Protein AF-A0A1V4XFV6-F1 (afdb_monomer)

Structure (mmCIF, N/CA/C/O backbone):
data_AF-A0A1V4XFV6-F1
#
_entry.id   AF-A0A1V4XFV6-F1
#
loop_
_atom_site.group_PDB
_atom_site.id
_atom_site.type_symbol
_atom_site.label_atom_id
_atom_site.label_alt_id
_atom_site.label_comp_id
_atom_site.label_asym_id
_atom_site.label_entity_id
_atom_site.label_seq_id
_atom_site.pdbx_PDB_ins_code
_atom_site.Cartn_x
_atom_site.Cartn_y
_atom_site.Cartn_z
_atom_site.occupancy
_atom_site.B_iso_or_equiv
_atom_site.auth_seq_id
_atom_site.auth_comp_id
_atom_site.auth_asym_id
_atom_site.auth_atom_id
_atom_site.pdbx_PDB_model_num
ATOM 1 N N . MET A 1 1 ? -29.339 9.697 -16.721 1.00 42.72 1 MET A N 1
ATOM 2 C CA . MET A 1 1 ? -29.157 9.587 -18.189 1.00 42.72 1 MET A CA 1
ATOM 3 C C . MET A 1 1 ? -28.065 10.523 -18.728 1.00 42.72 1 MET A C 1
ATOM 5 O O . MET A 1 1 ? -27.386 10.136 -19.665 1.00 42.72 1 MET A O 1
ATOM 9 N N . VAL A 1 2 ? -27.821 11.688 -18.105 1.00 46.69 2 VAL A N 1
ATOM 10 C CA . VAL A 1 2 ? -26.744 12.641 -18.480 1.00 46.69 2 VAL A CA 1
ATOM 11 C C . VAL A 1 2 ? -25.320 12.093 -18.236 1.00 46.69 2 VAL A C 1
ATOM 13 O O . VAL A 1 2 ? -24.399 12.391 -18.988 1.00 46.69 2 VAL A O 1
ATOM 16 N N . ASP A 1 3 ? -25.144 11.213 -17.244 1.00 54.66 3 ASP A N 1
ATOM 17 C CA . ASP A 1 3 ? -23.828 10.681 -16.843 1.00 54.66 3 ASP A CA 1
ATOM 18 C C . ASP A 1 3 ? -23.267 9.593 -17.790 1.00 54.66 3 ASP A C 1
ATOM 20 O O . ASP A 1 3 ? -22.058 9.407 -17.899 1.00 54.66 3 ASP A O 1
ATOM 24 N N . ILE A 1 4 ? -24.135 8.894 -18.531 1.00 51.03 4 ILE A N 1
ATOM 25 C CA . ILE A 1 4 ? -23.721 7.849 -19.488 1.00 51.03 4 ILE A CA 1
ATOM 26 C C . ILE A 1 4 ? -23.240 8.487 -20.793 1.00 51.03 4 ILE A C 1
ATOM 28 O O . ILE A 1 4 ? -22.220 8.076 -21.336 1.00 51.03 4 ILE A O 1
ATOM 32 N N . VAL A 1 5 ? -23.937 9.527 -21.262 1.00 51.50 5 VAL A N 1
ATOM 33 C CA . VAL A 1 5 ? -23.569 10.266 -22.478 1.00 51.50 5 VAL A CA 1
ATOM 34 C C . VAL A 1 5 ? -22.281 11.063 -22.260 1.00 51.50 5 VAL A C 1
ATOM 36 O O . VAL A 1 5 ? -21.433 11.073 -23.141 1.00 51.50 5 VAL A O 1
ATOM 39 N N . SER A 1 6 ? -22.078 11.636 -21.067 1.00 48.97 6 SER A N 1
ATOM 40 C CA . SER A 1 6 ? -20.818 12.295 -20.686 1.00 48.97 6 SER A CA 1
ATOM 41 C C . SER A 1 6 ? -19.634 11.314 -20.635 1.00 48.97 6 SER A C 1
ATOM 43 O O . SER A 1 6 ? -18.582 11.576 -21.219 1.00 48.97 6 SER A O 1
ATOM 45 N N . LYS A 1 7 ? -19.819 10.127 -20.034 1.00 49.34 7 LYS A N 1
ATOM 46 C CA . LYS A 1 7 ? -18.799 9.060 -20.023 1.00 49.34 7 LYS A CA 1
ATOM 47 C C . LYS A 1 7 ? -18.510 8.483 -21.412 1.00 49.34 7 LYS A C 1
ATOM 49 O O . LYS A 1 7 ? -17.369 8.115 -21.674 1.00 49.34 7 LYS A O 1
ATOM 54 N N . LEU A 1 8 ? -19.506 8.403 -22.299 1.00 45.50 8 LEU A N 1
ATOM 55 C CA . LEU A 1 8 ? -19.297 7.991 -23.693 1.00 45.50 8 LEU A CA 1
ATOM 56 C C . LEU A 1 8 ? -18.591 9.080 -24.510 1.00 45.50 8 LEU A C 1
ATOM 58 O O . LEU A 1 8 ? -17.682 8.764 -25.265 1.00 45.50 8 LEU A O 1
ATOM 62 N N . ALA A 1 9 ? -18.968 10.349 -24.338 1.00 42.06 9 ALA A N 1
ATOM 63 C CA . ALA A 1 9 ? -18.359 11.473 -25.046 1.00 42.06 9 ALA A CA 1
ATOM 64 C C . ALA A 1 9 ? -16.891 11.696 -24.639 1.00 42.06 9 ALA A C 1
ATOM 66 O O . ALA A 1 9 ? -16.076 12.038 -25.489 1.00 42.06 9 ALA A O 1
ATOM 67 N N . GLY A 1 10 ? -16.537 11.436 -23.373 1.00 43.84 10 GLY A N 1
ATOM 68 C CA . GLY A 1 10 ? -15.144 11.439 -22.910 1.00 43.84 10 GLY A CA 1
ATOM 69 C C . GLY A 1 10 ? -14.305 10.301 -23.502 1.00 43.84 10 GLY A C 1
ATOM 70 O O . GLY A 1 10 ? -13.166 10.526 -23.889 1.00 43.84 10 GLY A O 1
ATOM 71 N N . LYS A 1 11 ? -14.886 9.102 -23.660 1.00 47.03 11 LYS A N 1
ATOM 72 C CA . LYS A 1 11 ? -14.201 7.934 -24.246 1.00 47.03 11 LYS A CA 1
ATOM 73 C C . LYS A 1 11 ? -13.985 8.014 -25.760 1.00 47.03 11 LYS A C 1
ATOM 75 O O . LYS A 1 11 ? -13.124 7.316 -26.276 1.00 47.03 11 LYS A O 1
ATOM 80 N N . LEU A 1 12 ? -14.764 8.826 -26.476 1.00 43.91 12 LEU A N 1
ATOM 81 C CA . LEU A 1 12 ? -14.683 8.953 -27.938 1.00 43.91 12 LEU A CA 1
ATOM 82 C C . LEU A 1 12 ? -13.567 9.900 -28.420 1.00 43.91 12 LEU A C 1
ATOM 84 O O . LEU A 1 12 ? -13.302 9.942 -29.617 1.00 43.91 12 LEU A O 1
ATOM 88 N N . ASN A 1 13 ? -12.920 10.638 -27.510 1.00 46.69 13 ASN A N 1
ATOM 89 C CA . ASN A 1 13 ? -11.881 11.630 -27.821 1.00 46.69 13 ASN A CA 1
ATOM 90 C C . ASN A 1 13 ? -10.496 11.291 -27.241 1.00 46.69 13 ASN A C 1
ATOM 92 O O . ASN A 1 13 ? -9.572 12.096 -27.363 1.00 46.69 13 ASN A O 1
ATOM 96 N N . GLU A 1 14 ? -10.330 10.128 -26.612 1.00 56.41 14 GLU A N 1
ATOM 97 C CA . GLU A 1 14 ? -9.006 9.666 -26.199 1.00 56.41 14 GLU A CA 1
ATOM 98 C C . GLU A 1 14 ? -8.308 9.047 -27.418 1.00 56.41 14 GLU A C 1
ATOM 100 O O . GLU A 1 14 ? -8.877 8.150 -28.044 1.00 56.41 14 GLU A O 1
ATOM 105 N N . PRO A 1 15 ? -7.110 9.526 -27.808 1.00 58.19 15 PRO A N 1
ATOM 106 C CA . PRO A 1 15 ? -6.376 8.913 -28.902 1.00 58.19 15 PRO A CA 1
ATOM 107 C C . PRO A 1 15 ? -6.144 7.443 -28.560 1.00 58.19 15 PRO A C 1
ATOM 109 O O . PRO A 1 15 ? -5.647 7.119 -27.480 1.00 58.19 15 PRO A O 1
ATOM 112 N N . GLU A 1 16 ? -6.537 6.562 -29.476 1.00 78.25 16 GLU A N 1
ATOM 113 C CA . GLU A 1 16 ? -6.387 5.124 -29.310 1.00 78.25 16 GLU A CA 1
ATOM 114 C C . GLU A 1 16 ? -4.907 4.817 -29.031 1.00 78.25 16 GLU A C 1
ATOM 116 O O . GLU A 1 16 ? -4.022 5.147 -29.826 1.00 78.25 16 GLU A O 1
ATOM 121 N N . LEU A 1 17 ? -4.615 4.284 -27.841 1.00 84.75 17 LEU A N 1
ATOM 122 C CA . LEU A 1 17 ? -3.239 4.039 -27.415 1.00 84.75 17 LEU A CA 1
ATOM 123 C C . LEU A 1 17 ? -2.586 3.041 -28.371 1.00 84.75 17 LEU A C 1
ATOM 125 O O . LEU A 1 17 ? -3.146 1.977 -28.639 1.00 84.75 17 LEU A O 1
ATOM 129 N N . THR A 1 18 ? -1.379 3.356 -28.837 1.00 90.25 18 THR A N 1
ATOM 130 C CA . THR A 1 18 ? -0.585 2.439 -29.663 1.00 90.25 18 THR A CA 1
ATOM 131 C C . THR A 1 18 ? -0.273 1.148 -28.901 1.00 90.25 18 THR A C 1
ATOM 133 O O . THR A 1 18 ? -0.240 1.130 -27.669 1.00 90.25 18 THR A O 1
ATOM 136 N N . GLU A 1 19 ? -0.010 0.054 -29.618 1.00 90.75 19 GLU A N 1
ATOM 137 C CA . GLU A 1 19 ? 0.284 -1.249 -29.004 1.00 90.75 19 GLU A CA 1
ATOM 138 C C . GLU A 1 19 ? 1.402 -1.191 -27.933 1.00 90.75 19 GLU A C 1
ATOM 140 O O . GLU A 1 19 ? 1.178 -1.703 -26.831 1.00 90.75 19 GLU A O 1
ATOM 145 N N . PRO A 1 20 ? 2.539 -0.487 -28.139 1.00 91.94 20 PRO A N 1
ATOM 146 C CA . PRO A 1 20 ? 3.566 -0.337 -27.103 1.00 91.94 20 PRO A CA 1
ATOM 147 C C . PRO A 1 20 ? 3.062 0.350 -25.825 1.00 91.94 20 PRO A C 1
ATOM 149 O O . PRO A 1 20 ? 3.409 -0.067 -24.718 1.00 91.94 20 PRO A O 1
ATOM 152 N N . LEU A 1 21 ? 2.203 1.369 -25.955 1.00 92.75 21 LEU A N 1
ATOM 153 C CA . LEU A 1 21 ? 1.592 2.060 -24.814 1.00 92.75 21 LEU A CA 1
ATOM 154 C C . LEU A 1 21 ? 0.585 1.162 -24.088 1.00 92.75 21 LEU A C 1
ATOM 156 O O . LEU A 1 21 ? 0.530 1.173 -22.860 1.00 92.75 21 LEU A O 1
ATOM 160 N N . GLN A 1 22 ? -0.174 0.341 -24.817 1.00 93.06 22 GLN A N 1
ATOM 161 C CA . GLN A 1 22 ? -1.087 -0.625 -24.202 1.00 93.06 22 GLN A CA 1
ATOM 162 C C . GLN A 1 22 ? -0.331 -1.697 -23.409 1.00 93.06 22 GLN A C 1
ATOM 164 O O . GLN A 1 22 ? -0.742 -2.045 -22.300 1.00 93.06 22 GLN A O 1
ATOM 169 N N . VAL A 1 23 ? 0.784 -2.209 -23.941 1.00 93.25 23 VAL A N 1
ATOM 170 C CA . VAL A 1 23 ? 1.649 -3.166 -23.229 1.00 93.25 23 VAL A CA 1
ATOM 171 C C . VAL A 1 23 ? 2.215 -2.531 -21.957 1.00 93.25 23 VAL A C 1
ATOM 173 O O . VAL A 1 23 ? 2.139 -3.136 -20.885 1.00 93.25 23 VAL A O 1
ATOM 176 N N . ALA A 1 24 ? 2.706 -1.293 -22.047 1.00 94.44 24 ALA A N 1
ATOM 177 C CA . ALA A 1 24 ? 3.195 -0.538 -20.896 1.00 94.44 24 ALA A CA 1
ATOM 178 C C . ALA A 1 24 ? 2.098 -0.323 -19.840 1.00 94.44 24 ALA A C 1
ATOM 180 O O . ALA A 1 24 ? 2.307 -0.581 -18.656 1.00 94.44 24 ALA A O 1
ATOM 181 N N . SER A 1 25 ? 0.897 0.075 -20.268 1.00 94.88 25 SER A N 1
ATOM 182 C CA . SER A 1 25 ? -0.268 0.245 -19.395 1.00 94.88 25 SER A CA 1
ATOM 183 C C . SER A 1 25 ? -0.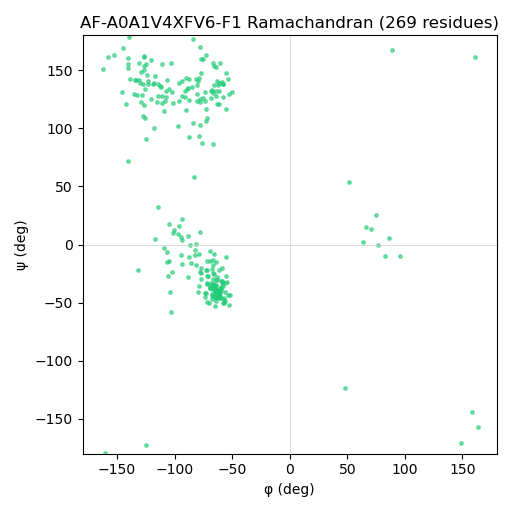602 -1.045 -18.649 1.00 94.88 25 SER A C 1
ATOM 185 O O . SER A 1 25 ? -0.812 -1.032 -17.436 1.00 94.88 25 SER A O 1
ATOM 187 N N . ARG A 1 26 ? -0.622 -2.188 -19.344 1.00 94.62 26 ARG A N 1
ATOM 188 C CA . ARG A 1 26 ? -0.882 -3.498 -18.724 1.00 94.62 26 ARG A CA 1
ATOM 189 C C . ARG A 1 26 ? 0.200 -3.871 -17.713 1.00 94.62 26 ARG A C 1
ATOM 191 O O . ARG A 1 26 ? -0.124 -4.348 -16.631 1.00 94.62 26 ARG A O 1
ATOM 198 N N . ALA A 1 27 ? 1.469 -3.622 -18.030 1.00 93.81 27 ALA A N 1
ATOM 199 C CA . ALA A 1 27 ? 2.570 -3.882 -17.108 1.00 93.81 27 ALA A CA 1
ATOM 200 C C . ALA A 1 27 ? 2.484 -3.020 -15.835 1.00 93.81 27 ALA A C 1
ATOM 202 O O . ALA A 1 27 ? 2.737 -3.524 -14.742 1.00 93.81 27 ALA A O 1
ATOM 203 N N . LEU A 1 28 ? 2.092 -1.747 -15.959 1.00 94.69 28 LEU A N 1
ATOM 204 C CA . LEU A 1 28 ? 1.927 -0.844 -14.818 1.00 94.69 28 LEU A CA 1
ATOM 205 C C . LEU A 1 28 ? 0.712 -1.233 -13.965 1.00 94.69 28 LEU A C 1
ATOM 207 O O . LEU A 1 28 ? 0.823 -1.394 -12.754 1.00 94.69 28 LEU A O 1
ATOM 211 N N . THR A 1 29 ? -0.445 -1.424 -14.600 1.00 95.06 29 THR A N 1
ATOM 212 C CA . THR A 1 29 ? -1.706 -1.785 -13.925 1.00 95.06 29 THR A CA 1
ATOM 213 C C . THR A 1 29 ? -1.634 -3.150 -13.239 1.00 95.06 29 THR A C 1
ATOM 215 O O . THR A 1 29 ? -2.276 -3.338 -12.211 1.00 95.06 29 THR A O 1
ATOM 218 N N . ALA A 1 30 ? -0.802 -4.078 -13.731 1.00 94.69 30 ALA A N 1
ATOM 219 C CA . ALA A 1 30 ? -0.547 -5.371 -13.091 1.00 94.69 30 ALA A CA 1
ATOM 220 C C . ALA A 1 30 ? 0.140 -5.265 -11.714 1.00 94.69 30 ALA A C 1
ATOM 222 O O . ALA A 1 30 ? 0.139 -6.237 -10.958 1.00 94.69 30 ALA A O 1
ATOM 223 N N . LEU A 1 31 ? 0.713 -4.107 -11.367 1.00 95.38 31 LEU A N 1
ATOM 224 C CA . LEU A 1 31 ? 1.237 -3.831 -10.025 1.00 95.38 31 LEU A CA 1
ATOM 225 C C . LEU A 1 31 ? 0.143 -3.410 -9.033 1.00 95.38 31 LEU A C 1
ATOM 227 O O . LEU A 1 31 ? 0.445 -3.140 -7.873 1.00 95.38 31 LEU A O 1
ATOM 231 N N . VAL A 1 32 ? -1.117 -3.349 -9.463 1.00 95.75 32 VAL A N 1
ATOM 232 C CA . VAL A 1 32 ? -2.266 -2.996 -8.630 1.00 95.75 32 VAL A CA 1
ATOM 233 C C . VAL A 1 32 ? -3.231 -4.178 -8.608 1.00 95.75 32 VAL A C 1
ATOM 235 O O . VAL A 1 32 ? -3.480 -4.822 -9.622 1.00 95.75 32 VAL A O 1
ATOM 238 N N . GLU A 1 33 ? -3.790 -4.474 -7.438 1.00 94.06 33 GLU A N 1
ATOM 239 C CA . GLU A 1 33 ? -4.761 -5.554 -7.257 1.00 94.06 33 GLU A CA 1
ATOM 240 C C . GLU A 1 33 ? -5.990 -5.002 -6.529 1.00 94.06 33 GLU A C 1
ATOM 242 O O . GLU A 1 33 ? -5.874 -4.518 -5.404 1.00 94.06 33 GLU A O 1
ATOM 247 N N . ASP A 1 34 ? -7.182 -5.114 -7.119 1.00 94.31 34 ASP A N 1
ATOM 248 C CA . ASP A 1 34 ? -8.416 -4.576 -6.521 1.00 94.31 34 ASP A CA 1
ATOM 249 C C . ASP A 1 34 ? -8.712 -5.187 -5.145 1.00 94.31 34 ASP A C 1
ATOM 251 O O . ASP A 1 34 ? -9.120 -4.500 -4.207 1.00 94.31 34 ASP A O 1
ATOM 255 N N . SER A 1 35 ? -8.433 -6.484 -4.990 1.00 94.06 35 SER A N 1
ATOM 256 C CA . SER A 1 35 ? -8.606 -7.206 -3.724 1.00 94.06 35 SER A CA 1
ATOM 257 C C . SER A 1 35 ? -7.636 -6.733 -2.625 1.00 94.06 35 SER A C 1
ATOM 259 O O . SER A 1 35 ? -7.813 -7.053 -1.443 1.00 94.06 35 SER A O 1
ATOM 261 N N . ALA A 1 36 ? -6.614 -5.957 -3.000 1.00 95.56 36 ALA A N 1
ATOM 262 C CA . ALA A 1 36 ? -5.625 -5.363 -2.113 1.00 95.56 36 ALA A CA 1
ATOM 263 C C . ALA A 1 36 ? -5.953 -3.947 -1.649 1.00 95.56 36 ALA A C 1
ATOM 265 O O . ALA A 1 36 ? -5.148 -3.363 -0.922 1.00 95.56 36 ALA A O 1
ATOM 266 N N . TYR A 1 37 ? -7.120 -3.414 -2.007 1.00 97.38 37 TYR A N 1
ATOM 267 C CA . TYR A 1 37 ? -7.564 -2.098 -1.567 1.00 97.38 37 TYR A CA 1
ATOM 268 C C . TYR A 1 37 ? -7.632 -1.976 -0.041 1.00 97.38 37 TYR A C 1
ATOM 270 O O . TYR A 1 37 ? -8.120 -2.888 0.629 1.00 97.38 37 TYR A O 1
ATOM 278 N N . VAL A 1 38 ? -7.178 -0.840 0.500 1.00 97.25 38 VAL A N 1
ATOM 279 C CA . VAL A 1 38 ? -7.226 -0.543 1.943 1.00 97.25 38 VAL A CA 1
ATOM 280 C C . VAL A 1 38 ? -7.787 0.832 2.305 1.00 97.25 38 VAL A C 1
ATOM 282 O O . VAL A 1 38 ? -8.254 0.984 3.435 1.00 97.25 38 VAL A O 1
ATOM 285 N N . GLY A 1 39 ? -7.765 1.802 1.385 1.00 96.81 39 GLY A N 1
ATOM 286 C CA . GLY A 1 39 ? -8.288 3.146 1.636 1.00 96.81 39 GLY A CA 1
ATOM 287 C C . GLY A 1 39 ? -7.723 4.214 0.700 1.00 96.81 39 GLY A C 1
ATOM 288 O O . GLY A 1 39 ? -7.484 3.949 -0.480 1.00 96.81 39 GLY A O 1
ATOM 289 N N . GLU A 1 40 ? -7.518 5.422 1.216 1.00 96.50 40 GLU A N 1
ATOM 290 C CA . GLU A 1 40 ? -7.269 6.633 0.434 1.00 96.50 40 GLU A CA 1
ATOM 291 C C . GLU A 1 40 ? -6.174 7.498 1.062 1.00 96.50 40 GLU A C 1
ATOM 293 O O . GLU A 1 40 ? -6.106 7.656 2.280 1.00 96.50 40 GLU A O 1
ATOM 298 N N . VAL A 1 41 ? -5.332 8.114 0.232 1.00 95.94 41 VAL A N 1
ATOM 299 C CA . VAL A 1 41 ? -4.426 9.175 0.690 1.00 95.94 41 VAL A CA 1
ATOM 300 C C . VAL A 1 41 ? -5.226 10.466 0.832 1.00 95.94 41 VAL A C 1
ATOM 302 O O . VAL A 1 41 ? -5.825 10.921 -0.142 1.00 95.94 41 VAL A O 1
ATOM 305 N N . TYR A 1 42 ? -5.220 11.057 2.028 1.00 94.19 42 TYR A N 1
ATOM 306 C CA . TYR A 1 42 ? -5.873 12.346 2.297 1.00 94.19 42 TYR A CA 1
ATOM 307 C C . TYR A 1 42 ? -4.882 13.502 2.461 1.00 94.19 42 TYR A C 1
ATOM 309 O O . TYR A 1 42 ? -5.280 14.662 2.431 1.00 94.19 42 TYR A O 1
ATOM 317 N N . SER A 1 43 ? -3.597 13.200 2.648 1.00 93.50 43 SER A N 1
ATOM 318 C CA . SER A 1 43 ? -2.519 14.186 2.639 1.00 93.50 43 SER A CA 1
ATOM 319 C C . SER A 1 43 ? -1.269 13.547 2.052 1.00 93.50 43 SER A C 1
ATOM 321 O O . SER A 1 43 ? -0.896 12.444 2.452 1.00 93.50 43 SER A O 1
ATOM 323 N N . LEU A 1 44 ? -0.634 14.220 1.099 1.00 93.00 44 LEU A N 1
ATOM 324 C CA . LEU A 1 44 ? 0.592 13.774 0.447 1.00 93.00 44 LEU A CA 1
ATOM 325 C C . LEU A 1 44 ? 1.579 14.936 0.420 1.00 93.00 44 LEU A C 1
ATOM 327 O O . LEU A 1 44 ? 1.232 16.023 -0.031 1.00 93.00 44 LEU A O 1
ATOM 331 N N . GLY A 1 45 ? 2.795 14.692 0.886 1.00 92.19 45 GLY A N 1
ATOM 332 C CA . GLY A 1 45 ? 3.960 15.539 0.665 1.00 92.19 45 GLY A CA 1
ATOM 333 C C . GLY A 1 45 ? 5.100 14.726 0.052 1.00 92.19 45 GLY A C 1
ATOM 334 O O . GLY A 1 45 ? 4.926 13.558 -0.291 1.00 92.19 45 GLY A O 1
ATOM 335 N N . TYR A 1 46 ? 6.279 15.337 -0.067 1.00 91.50 46 TYR A N 1
ATOM 336 C CA . TYR A 1 46 ? 7.449 14.684 -0.667 1.00 91.50 46 TYR A CA 1
ATOM 337 C C . TYR A 1 46 ? 8.028 13.551 0.194 1.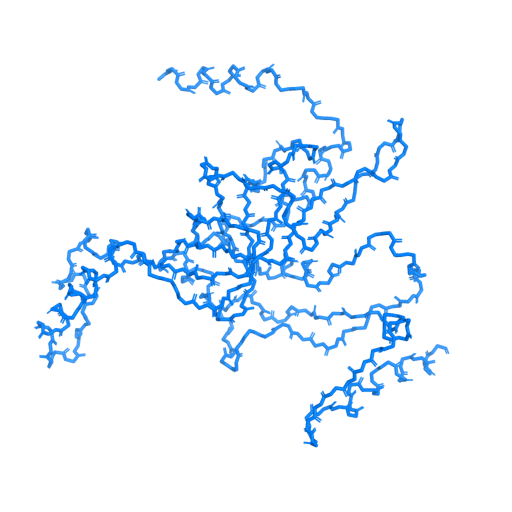00 91.50 46 TYR A C 1
ATOM 339 O O . TYR A 1 46 ? 8.453 12.539 -0.350 1.00 91.50 46 TYR A O 1
ATOM 347 N N . ASP A 1 47 ? 8.001 13.692 1.523 1.00 92.88 47 ASP A N 1
ATOM 348 C CA . ASP A 1 47 ? 8.575 12.705 2.454 1.00 92.88 47 ASP A CA 1
ATOM 349 C C . ASP A 1 47 ? 7.522 11.867 3.188 1.00 92.88 47 ASP A C 1
ATOM 351 O O . ASP A 1 47 ? 7.783 10.733 3.603 1.00 92.88 47 ASP A O 1
ATOM 355 N N . GLU A 1 48 ? 6.327 12.421 3.375 1.00 95.12 48 GLU A N 1
ATOM 356 C CA . GLU A 1 48 ? 5.278 11.852 4.215 1.00 95.12 48 GLU A CA 1
ATOM 357 C C . GLU A 1 48 ? 3.943 11.810 3.475 1.00 95.12 48 GLU A C 1
ATOM 359 O O . GLU A 1 48 ? 3.574 12.737 2.758 1.00 95.12 48 GLU A O 1
ATOM 364 N N . ALA A 1 49 ? 3.198 10.729 3.691 1.00 95.56 49 ALA A N 1
ATOM 365 C CA . ALA A 1 49 ? 1.824 10.580 3.248 1.00 95.56 49 ALA A CA 1
ATOM 366 C C . ALA A 1 49 ? 0.950 10.113 4.414 1.00 95.56 49 ALA A C 1
ATOM 368 O O . ALA A 1 49 ? 1.330 9.221 5.179 1.00 95.56 49 ALA A O 1
ATOM 369 N N . LEU A 1 50 ? -0.250 10.675 4.520 1.00 96.38 50 LEU A N 1
ATOM 370 C CA . LEU A 1 50 ? -1.274 10.231 5.450 1.00 96.38 50 LEU A CA 1
ATOM 371 C C . LEU A 1 50 ? -2.395 9.539 4.680 1.00 96.38 50 LEU A C 1
ATOM 373 O O . LEU A 1 50 ? -3.004 10.112 3.772 1.00 96.38 50 LEU A O 1
ATOM 377 N N . ALA A 1 51 ? -2.661 8.297 5.066 1.00 97.00 51 ALA A N 1
ATOM 378 C CA . ALA A 1 51 ? -3.703 7.474 4.483 1.00 97.00 51 ALA A CA 1
ATOM 379 C C . ALA A 1 51 ? -4.816 7.227 5.498 1.00 97.00 51 ALA A C 1
ATOM 381 O O . ALA A 1 51 ? -4.558 6.921 6.662 1.00 97.00 51 ALA A O 1
ATOM 382 N N . GLN A 1 52 ? -6.057 7.337 5.049 1.00 96.94 52 GLN A N 1
ATOM 383 C CA . GLN A 1 52 ? -7.217 6.842 5.762 1.00 96.94 52 GLN A CA 1
ATOM 384 C C . GLN A 1 52 ? -7.429 5.391 5.339 1.00 96.94 52 GLN A C 1
ATOM 386 O O . GLN A 1 52 ? -7.340 5.062 4.160 1.00 96.94 52 GLN A O 1
ATOM 391 N N . ILE A 1 53 ? -7.683 4.521 6.308 1.00 97.50 53 ILE A N 1
ATOM 392 C CA . ILE A 1 53 ? -8.001 3.113 6.081 1.00 97.50 53 ILE A CA 1
ATOM 393 C C . ILE A 1 53 ? -9.297 2.754 6.792 1.00 97.50 53 ILE A C 1
ATOM 395 O O . ILE A 1 53 ? -9.696 3.428 7.744 1.00 97.50 53 ILE A O 1
ATOM 399 N N . HIS A 1 54 ? -9.905 1.652 6.367 1.00 96.69 54 HIS A N 1
ATOM 400 C CA . HIS A 1 54 ? -11.092 1.096 7.005 1.00 96.69 54 HIS A CA 1
ATOM 401 C C . HIS A 1 54 ? -10.861 -0.357 7.434 1.00 96.69 54 HIS A C 1
ATOM 403 O O . HIS A 1 54 ? -10.298 -1.155 6.673 1.00 96.69 54 HIS A O 1
ATOM 409 N N . ASP A 1 55 ? -11.333 -0.728 8.625 1.00 94.56 55 ASP A N 1
ATOM 410 C CA . ASP A 1 55 ? -11.055 -2.037 9.230 1.00 94.56 55 ASP A CA 1
ATOM 411 C C . ASP A 1 55 ? -11.533 -3.225 8.380 1.00 94.56 55 ASP A C 1
ATOM 413 O O . ASP A 1 55 ? -10.817 -4.216 8.249 1.00 94.56 55 ASP A O 1
ATOM 417 N N . PHE A 1 56 ? -12.672 -3.101 7.694 1.00 95.31 56 PHE A N 1
ATOM 418 C CA . PHE A 1 56 ? -13.156 -4.121 6.751 1.00 95.31 56 PHE A CA 1
ATOM 419 C C . PHE A 1 56 ? -12.139 -4.462 5.649 1.00 95.31 56 PHE A C 1
ATOM 421 O O . PHE A 1 56 ? -11.853 -5.631 5.380 1.00 95.31 56 PHE A O 1
ATOM 428 N N . HIS A 1 57 ? -11.571 -3.441 5.005 1.00 96.56 57 HIS A N 1
ATOM 429 C CA . HIS A 1 57 ? -10.591 -3.630 3.938 1.00 96.56 57 HIS A CA 1
ATOM 430 C C . HIS A 1 57 ? -9.250 -4.087 4.509 1.00 96.56 57 HIS A C 1
ATOM 432 O O . HIS A 1 57 ? -8.646 -5.039 4.016 1.00 96.56 57 HIS A O 1
ATOM 438 N N . ARG A 1 58 ? -8.836 -3.483 5.626 1.00 94.44 58 ARG A N 1
ATOM 439 C CA . ARG A 1 58 ? -7.650 -3.880 6.384 1.00 94.44 58 ARG A CA 1
ATOM 440 C C . ARG A 1 58 ? -7.677 -5.366 6.755 1.00 94.44 58 ARG A C 1
ATOM 442 O O . ARG A 1 58 ? -6.658 -6.037 6.613 1.00 94.44 58 ARG A O 1
ATOM 449 N N . GLN A 1 59 ? -8.813 -5.894 7.205 1.00 92.81 59 GLN A N 1
ATOM 450 C CA . GLN A 1 59 ? -8.967 -7.304 7.562 1.00 92.81 59 GLN A CA 1
ATOM 451 C C . GLN A 1 59 ? -8.839 -8.211 6.334 1.00 92.81 59 GLN A C 1
ATOM 453 O O . GLN A 1 59 ? -8.106 -9.198 6.382 1.00 92.81 59 GLN A O 1
ATOM 458 N N . ARG A 1 60 ? -9.481 -7.846 5.217 1.00 92.69 60 ARG A N 1
ATOM 459 C CA . ARG A 1 60 ? -9.416 -8.597 3.949 1.00 92.69 60 ARG A CA 1
ATOM 460 C C . ARG A 1 60 ? -7.999 -8.736 3.401 1.00 92.69 60 ARG A C 1
ATOM 462 O O . ARG A 1 60 ? -7.679 -9.761 2.812 1.00 92.69 60 ARG A O 1
ATOM 469 N N . VAL A 1 61 ? -7.144 -7.737 3.620 1.00 92.19 61 VAL A N 1
ATOM 470 C CA . VAL A 1 61 ? -5.735 -7.781 3.194 1.00 92.19 61 VAL A CA 1
ATOM 471 C C . VAL A 1 61 ? -4.792 -8.418 4.225 1.00 92.19 61 VAL A C 1
ATOM 473 O O . VAL A 1 61 ? -3.565 -8.360 4.078 1.00 92.19 61 VAL A O 1
ATOM 476 N N . GLY A 1 62 ? -5.344 -8.981 5.301 1.00 90.31 62 GLY A N 1
ATOM 477 C CA . GLY A 1 62 ? -4.582 -9.616 6.369 1.00 90.31 62 GLY A CA 1
ATOM 478 C C . GLY A 1 62 ? -3.875 -8.640 7.310 1.00 90.31 62 GLY A C 1
ATOM 479 O O . GLY A 1 62 ? -2.857 -8.980 7.907 1.00 90.31 62 GLY A O 1
ATOM 480 N N . GLY A 1 63 ? -4.379 -7.415 7.435 1.00 91.94 63 GLY A N 1
ATOM 481 C CA . GLY A 1 63 ? -3.826 -6.373 8.295 1.00 91.94 63 GLY A CA 1
ATOM 482 C C . GLY A 1 63 ? -2.757 -5.516 7.619 1.00 91.94 63 GLY A C 1
ATOM 483 O O . GLY A 1 63 ? -2.233 -5.851 6.561 1.00 91.94 63 GLY A O 1
ATOM 484 N N . ILE A 1 64 ? -2.407 -4.404 8.260 1.00 93.75 64 ILE A N 1
ATOM 485 C CA . ILE A 1 64 ? -1.378 -3.458 7.803 1.00 93.75 64 ILE A CA 1
ATOM 486 C C . ILE A 1 64 ? -0.376 -3.314 8.956 1.00 93.75 64 ILE A C 1
ATOM 488 O O . ILE A 1 64 ? -0.637 -2.546 9.885 1.00 93.75 64 ILE A O 1
ATOM 492 N N . PRO A 1 65 ? 0.689 -4.138 8.994 1.00 91.25 65 PRO A N 1
ATOM 493 C CA . PRO A 1 65 ? 1.696 -4.051 10.043 1.00 91.25 65 PRO A CA 1
ATOM 494 C C . PRO A 1 65 ? 2.614 -2.842 9.827 1.00 91.25 65 PRO A C 1
ATOM 496 O O . PRO A 1 65 ? 2.743 -2.333 8.710 1.00 91.25 65 PRO A O 1
ATOM 499 N N . ALA A 1 66 ? 3.286 -2.405 10.893 1.00 89.94 66 ALA A N 1
ATOM 500 C CA . ALA A 1 66 ? 4.338 -1.399 10.787 1.00 89.94 66 ALA A CA 1
ATOM 501 C C . ALA A 1 66 ? 5.408 -1.845 9.779 1.00 89.94 66 ALA A C 1
ATOM 503 O O . ALA A 1 66 ? 5.660 -3.041 9.617 1.00 89.94 66 ALA A O 1
ATOM 504 N N . LEU A 1 67 ? 6.017 -0.880 9.089 1.00 91.88 67 LEU A N 1
ATOM 505 C CA . LEU A 1 67 ? 7.032 -1.079 8.050 1.00 91.88 67 LEU A CA 1
ATOM 506 C C . LEU A 1 67 ? 6.561 -1.839 6.803 1.00 91.88 67 LEU A C 1
ATOM 508 O O . LEU A 1 67 ? 7.364 -2.042 5.890 1.00 91.88 67 LEU A O 1
ATOM 512 N N . SER A 1 68 ? 5.282 -2.226 6.724 1.00 93.75 68 SER A N 1
ATOM 513 C CA . SER A 1 68 ? 4.737 -2.782 5.488 1.00 93.75 68 SER A CA 1
ATOM 514 C C . SER A 1 68 ? 4.754 -1.765 4.358 1.00 93.75 68 SER A C 1
ATOM 516 O O . SER A 1 68 ? 4.711 -0.552 4.581 1.00 93.75 68 SER A O 1
ATOM 518 N N . PHE A 1 69 ? 4.838 -2.277 3.134 1.00 96.50 69 PHE A N 1
ATOM 519 C CA . PHE A 1 69 ? 4.661 -1.448 1.956 1.00 96.50 69 PHE A CA 1
ATOM 520 C C . PHE A 1 69 ? 3.175 -1.250 1.684 1.00 96.50 69 PHE A C 1
ATOM 522 O O . PHE A 1 69 ? 2.378 -2.175 1.845 1.00 96.50 69 PHE A O 1
ATOM 529 N N . LEU A 1 70 ? 2.835 -0.048 1.241 1.00 97.81 70 LEU A N 1
ATOM 530 C CA . LEU A 1 70 ? 1.579 0.290 0.591 1.00 97.81 70 LEU A CA 1
ATOM 531 C C . LEU A 1 70 ? 1.915 0.934 -0.754 1.00 97.81 70 LEU A C 1
ATOM 533 O O . LEU A 1 70 ? 2.997 1.492 -0.928 1.00 97.81 70 LEU A O 1
ATOM 537 N N . ILE A 1 71 ? 0.991 0.860 -1.699 1.00 97.62 71 ILE A N 1
ATOM 538 C CA . ILE A 1 71 ? 1.079 1.594 -2.958 1.00 97.62 71 ILE A CA 1
ATOM 539 C C . ILE A 1 71 ? -0.092 2.561 -3.049 1.00 97.62 71 ILE A C 1
ATOM 541 O O . ILE A 1 71 ? -1.210 2.205 -2.678 1.00 97.62 71 ILE A O 1
ATOM 545 N N . ALA A 1 72 ? 0.165 3.774 -3.524 1.00 96.62 72 ALA A N 1
ATOM 546 C CA . ALA A 1 72 ? -0.845 4.796 -3.746 1.00 96.62 72 ALA A CA 1
ATOM 547 C C . ALA A 1 72 ? -0.860 5.196 -5.223 1.00 96.62 72 ALA A C 1
ATOM 549 O O . ALA A 1 72 ? 0.176 5.538 -5.789 1.00 96.62 72 ALA A O 1
ATOM 550 N N . THR A 1 73 ? -2.022 5.118 -5.869 1.00 95.62 73 THR A N 1
ATOM 551 C CA . THR A 1 73 ? -2.131 5.370 -7.311 1.00 95.62 73 THR A CA 1
ATOM 552 C C . THR A 1 73 ? -3.549 5.763 -7.733 1.00 95.62 73 THR A C 1
ATOM 554 O O . THR A 1 73 ? -4.523 5.526 -7.010 1.00 95.62 73 THR A O 1
ATOM 557 N N . ARG A 1 74 ? -3.662 6.381 -8.914 1.00 93.12 74 ARG A N 1
ATOM 558 C CA . ARG A 1 74 ? -4.927 6.578 -9.646 1.00 93.12 74 ARG A CA 1
ATOM 559 C C . ARG A 1 74 ? -5.186 5.465 -10.658 1.00 93.12 74 ARG A C 1
ATOM 561 O O . ARG A 1 74 ? -6.318 5.314 -11.112 1.00 93.12 74 ARG A O 1
ATOM 568 N N . VAL A 1 75 ? -4.151 4.699 -10.990 1.00 92.38 75 VAL A N 1
ATOM 569 C CA . VAL A 1 75 ? -4.211 3.586 -11.929 1.00 92.38 75 VAL A CA 1
ATOM 570 C C . VAL A 1 75 ? -5.081 2.484 -11.339 1.00 92.38 75 VAL A C 1
ATOM 572 O O . VAL A 1 75 ? -4.903 2.074 -10.190 1.00 92.38 75 VAL A O 1
ATOM 575 N N . ARG A 1 76 ? -6.031 2.000 -12.135 1.00 90.12 76 ARG A N 1
ATOM 576 C CA . ARG A 1 76 ? -6.906 0.893 -11.762 1.00 90.12 76 ARG A CA 1
ATOM 577 C C . ARG A 1 76 ? -6.514 -0.367 -12.530 1.00 90.12 76 ARG A C 1
ATOM 579 O O . ARG A 1 76 ? -6.207 -0.273 -13.719 1.00 90.12 76 ARG A O 1
ATOM 586 N N . PRO A 1 77 ? -6.570 -1.546 -11.897 1.00 85.19 77 PRO A N 1
ATOM 587 C CA . PRO A 1 77 ? -6.452 -2.813 -12.605 1.00 85.19 77 PRO A CA 1
ATOM 588 C C . PRO A 1 77 ? -7.450 -2.897 -13.766 1.00 85.19 77 PRO A C 1
ATOM 590 O O . PRO A 1 77 ? -8.640 -2.643 -13.593 1.00 85.19 77 PRO A O 1
ATOM 593 N N . GLY A 1 78 ? -6.964 -3.257 -14.954 1.00 82.31 78 GLY A N 1
ATOM 594 C CA . GLY A 1 78 ? -7.800 -3.450 -16.144 1.00 82.31 78 GLY A CA 1
ATOM 595 C C . GLY A 1 78 ? -8.153 -2.183 -16.931 1.00 82.31 78 GLY A C 1
ATOM 596 O O . GLY A 1 78 ? -8.645 -2.317 -18.051 1.00 82.31 78 GLY A O 1
ATOM 597 N N . ASP A 1 79 ? -7.864 -0.985 -16.413 1.00 87.06 79 ASP A N 1
ATOM 598 C CA . ASP A 1 79 ? -7.992 0.250 -17.190 1.00 87.06 79 ASP A CA 1
ATOM 599 C C . ASP A 1 79 ? -6.808 0.387 -18.167 1.00 87.06 79 ASP A C 1
ATOM 601 O O . ASP A 1 79 ? -5.681 -0.032 -17.890 1.00 87.06 79 ASP A O 1
ATOM 605 N N . LEU A 1 80 ? -7.063 0.99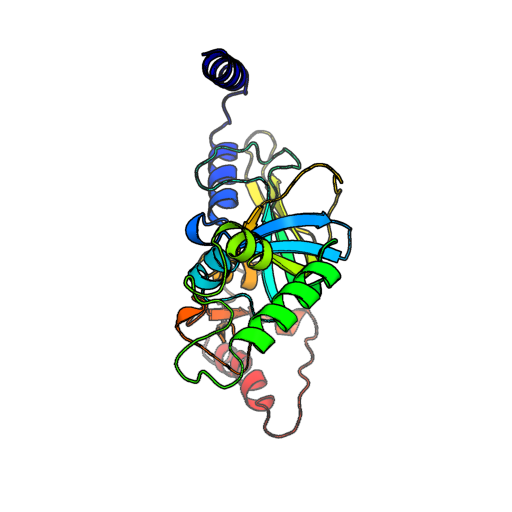0 -19.329 1.00 89.19 80 LEU A N 1
ATOM 606 C CA . LEU A 1 80 ? -6.009 1.443 -20.231 1.00 89.19 80 LEU A CA 1
ATOM 607 C C . LEU A 1 80 ? -5.659 2.883 -19.861 1.00 89.19 80 LEU A C 1
ATOM 609 O O . LEU A 1 80 ? -6.502 3.770 -19.960 1.00 89.19 80 LEU A O 1
ATOM 613 N N . VAL A 1 81 ? -4.427 3.098 -19.406 1.00 91.06 81 VAL A N 1
ATOM 614 C CA . VAL A 1 81 ? -3.904 4.406 -19.012 1.00 91.06 81 VAL A CA 1
ATOM 615 C C . VAL A 1 81 ? -2.778 4.812 -19.951 1.00 91.06 81 VAL A C 1
ATOM 617 O O . VAL A 1 81 ? -1.923 4.002 -20.312 1.00 91.06 81 VAL A O 1
ATOM 620 N N . ASP A 1 82 ? -2.755 6.082 -20.345 1.00 92.94 82 ASP A N 1
ATOM 621 C CA . ASP A 1 82 ? -1.618 6.624 -21.077 1.00 92.94 82 ASP A CA 1
ATOM 622 C C . ASP A 1 82 ? -0.434 6.786 -20.121 1.00 92.94 82 ASP A C 1
ATOM 624 O O . ASP A 1 82 ? -0.402 7.699 -19.296 1.00 92.94 82 ASP A O 1
ATOM 628 N N . VAL A 1 83 ? 0.554 5.901 -20.244 1.00 91.81 83 VAL A N 1
ATOM 629 C CA . VAL A 1 83 ? 1.724 5.857 -19.357 1.00 91.81 83 VAL A CA 1
ATOM 630 C C . VAL A 1 83 ? 2.638 7.082 -19.449 1.00 91.81 83 VAL A C 1
ATOM 632 O O . VAL A 1 83 ? 3.567 7.212 -18.657 1.00 91.81 83 VAL A O 1
ATOM 635 N N . ARG A 1 84 ? 2.394 7.978 -20.411 1.00 91.31 84 ARG A N 1
ATOM 636 C CA . ARG A 1 84 ? 3.100 9.260 -20.545 1.00 91.31 84 ARG A CA 1
ATOM 637 C C . ARG A 1 84 ? 2.532 10.333 -19.618 1.00 91.31 84 ARG A C 1
ATOM 639 O O . ARG A 1 84 ? 3.177 11.356 -19.408 1.00 91.31 84 ARG A O 1
ATOM 646 N N . GLN A 1 85 ? 1.320 10.136 -19.103 1.00 90.38 85 GLN A N 1
ATOM 647 C CA . GLN A 1 85 ? 0.700 11.063 -18.166 1.00 90.38 85 GLN A CA 1
ATOM 648 C C . GLN A 1 85 ? 1.261 10.855 -16.760 1.00 90.38 85 GLN A C 1
ATOM 650 O O . GLN A 1 85 ? 1.473 9.730 -16.322 1.00 90.38 85 GLN A O 1
ATOM 655 N N . GLU A 1 86 ? 1.419 11.945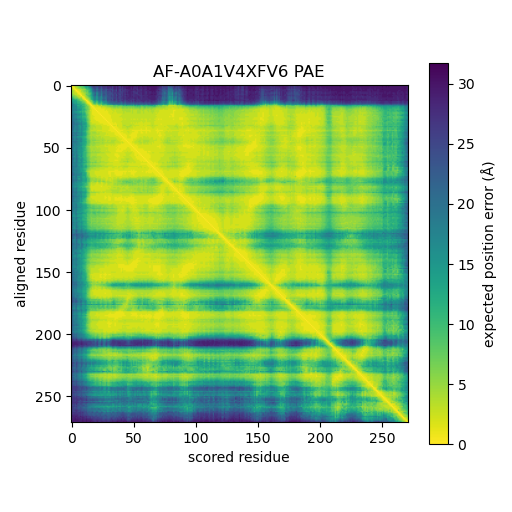 -16.014 1.00 85.69 86 GLU A N 1
ATOM 656 C CA . GLU A 1 86 ? 1.922 11.919 -14.634 1.00 85.69 86 GLU A CA 1
ATOM 657 C C . GLU A 1 86 ? 1.069 11.036 -13.699 1.00 85.69 86 GLU A C 1
ATOM 659 O O . GLU A 1 86 ? 1.594 10.324 -12.841 1.00 85.69 86 GLU A O 1
ATOM 664 N N . ASP A 1 87 ? -0.252 11.026 -13.911 1.00 87.69 87 ASP A N 1
ATOM 665 C CA . ASP A 1 87 ? -1.203 10.216 -13.137 1.00 87.69 87 ASP A CA 1
ATOM 666 C C . ASP A 1 87 ? -1.023 8.701 -13.358 1.00 87.69 87 ASP A C 1
ATOM 668 O O . ASP A 1 87 ? -1.495 7.902 -12.543 1.00 87.69 87 ASP A O 1
ATOM 672 N N . ALA A 1 88 ? -0.335 8.291 -14.430 1.00 92.75 88 ALA A N 1
ATOM 673 C CA . ALA A 1 88 ? 0.012 6.902 -14.707 1.00 92.75 88 ALA A CA 1
ATOM 674 C C . ALA A 1 88 ? 1.288 6.495 -13.952 1.00 92.75 88 ALA A C 1
ATOM 676 O O . ALA A 1 88 ? 2.288 6.060 -14.524 1.00 92.75 88 ALA A O 1
ATOM 677 N N . SER A 1 89 ? 1.233 6.636 -12.630 1.00 94.00 89 SER A N 1
ATOM 678 C CA . SER A 1 89 ? 2.329 6.334 -11.718 1.00 94.00 89 SER A CA 1
ATOM 679 C C . SER A 1 89 ? 1.832 5.666 -10.436 1.00 94.00 89 SER A C 1
ATOM 681 O O . SER A 1 89 ? 0.644 5.702 -10.092 1.00 94.00 89 SER A O 1
ATOM 683 N N . ILE A 1 90 ? 2.740 4.992 -9.734 1.00 95.94 90 ILE A N 1
ATOM 684 C CA . ILE A 1 90 ? 2.454 4.285 -8.484 1.00 95.94 90 ILE A CA 1
ATOM 685 C C . ILE A 1 90 ? 3.444 4.752 -7.424 1.00 95.94 90 ILE A C 1
ATOM 687 O O . ILE A 1 90 ? 4.627 4.422 -7.474 1.00 95.94 90 ILE A O 1
ATOM 691 N N . VAL A 1 91 ? 2.951 5.490 -6.435 1.00 96.56 91 VAL A N 1
ATOM 692 C CA . VAL A 1 91 ? 3.756 5.957 -5.306 1.00 96.56 91 VAL A CA 1
ATOM 693 C C . VAL A 1 91 ? 3.941 4.810 -4.318 1.00 96.56 91 VAL A C 1
ATOM 695 O O . VAL A 1 91 ? 2.968 4.219 -3.841 1.00 96.56 91 VAL A O 1
ATOM 698 N N . LEU A 1 92 ? 5.192 4.496 -3.991 1.00 97.69 92 LEU A N 1
ATOM 699 C CA . LEU A 1 92 ? 5.547 3.504 -2.988 1.00 97.69 92 LEU A CA 1
ATOM 700 C C . LEU A 1 92 ? 5.616 4.158 -1.608 1.00 97.69 92 LEU A C 1
ATOM 702 O O . LEU A 1 92 ? 6.380 5.094 -1.367 1.00 97.69 92 LEU A O 1
ATOM 706 N N . LEU A 1 93 ? 4.848 3.607 -0.678 1.00 97.69 93 LEU A N 1
ATOM 707 C CA . LEU A 1 93 ? 4.736 4.076 0.693 1.00 97.69 93 LEU A CA 1
ATOM 708 C C . LEU A 1 93 ? 5.242 3.007 1.663 1.00 97.69 93 LEU A C 1
ATOM 710 O O . LEU A 1 93 ? 5.034 1.809 1.463 1.00 97.69 93 LEU A O 1
ATOM 714 N N . ARG A 1 94 ? 5.864 3.437 2.760 1.00 97.31 94 ARG A N 1
ATOM 715 C CA . ARG A 1 94 ? 6.205 2.581 3.902 1.00 97.31 94 ARG A CA 1
ATOM 716 C C . ARG A 1 94 ? 5.433 3.021 5.130 1.00 97.31 94 ARG A C 1
ATOM 718 O O . ARG A 1 94 ? 5.589 4.152 5.579 1.00 97.31 94 ARG A O 1
ATOM 725 N N . VAL A 1 95 ? 4.667 2.111 5.716 1.00 97.06 95 VAL A N 1
ATOM 726 C CA . VAL A 1 95 ? 3.920 2.367 6.951 1.00 97.06 95 VAL A CA 1
ATOM 727 C C . VAL A 1 95 ? 4.889 2.643 8.096 1.00 97.06 95 VAL A C 1
ATOM 729 O O . VAL A 1 95 ? 5.791 1.845 8.351 1.00 97.06 95 VAL A O 1
ATOM 732 N N . LEU A 1 96 ? 4.694 3.755 8.799 1.00 96.19 96 LEU A N 1
ATOM 733 C CA . LEU A 1 96 ? 5.480 4.111 9.978 1.00 96.19 96 LEU A CA 1
ATOM 734 C C . LEU A 1 96 ? 4.694 3.840 11.258 1.00 96.19 96 LEU A C 1
ATOM 736 O O . LEU A 1 96 ? 5.149 3.077 12.102 1.00 96.19 96 LEU A O 1
ATOM 740 N N . ASP A 1 97 ? 3.522 4.461 11.389 1.00 94.94 97 ASP A N 1
ATOM 741 C CA . ASP A 1 97 ? 2.710 4.421 12.607 1.00 94.94 97 ASP A CA 1
ATOM 742 C C . ASP A 1 97 ? 1.248 4.791 12.300 1.00 94.94 97 ASP A C 1
ATOM 744 O O . ASP A 1 97 ? 0.891 5.082 11.155 1.00 94.94 97 ASP A O 1
ATOM 748 N N . LYS A 1 98 ? 0.389 4.812 13.319 1.00 94.19 98 LYS A N 1
ATOM 749 C CA . LYS A 1 98 ? -0.937 5.427 13.238 1.00 94.19 98 LYS A CA 1
ATOM 750 C C . LYS A 1 98 ? -0.837 6.948 13.068 1.00 94.19 98 LYS A C 1
ATOM 752 O O . LYS A 1 98 ? 0.137 7.579 13.476 1.00 94.19 98 LYS A O 1
ATOM 757 N N . SER A 1 99 ? -1.885 7.527 12.499 1.00 95.50 99 SER A N 1
ATOM 758 C CA . SER A 1 99 ? -2.109 8.970 12.432 1.00 95.50 99 SER A CA 1
ATOM 759 C C . SER A 1 99 ? -3.487 9.307 12.994 1.00 95.50 99 SER A C 1
ATOM 761 O O . SER A 1 99 ? -4.415 8.496 12.908 1.00 95.50 99 SER A O 1
ATOM 763 N N . ASN A 1 100 ? -3.625 10.499 13.568 1.00 93.50 100 ASN A N 1
ATOM 764 C CA . ASN A 1 100 ? -4.913 10.987 14.036 1.00 93.50 100 ASN A CA 1
ATOM 765 C C . ASN A 1 100 ? -5.710 11.537 12.850 1.00 93.50 100 ASN A C 1
ATOM 767 O O . ASN A 1 100 ? -5.221 12.364 12.080 1.00 93.50 100 ASN A O 1
ATOM 771 N N . LEU A 1 101 ? -6.955 11.085 12.728 1.00 94.38 101 LEU A N 1
ATOM 772 C CA . LEU A 1 101 ? -7.944 11.749 11.887 1.00 94.38 101 LEU A CA 1
ATOM 773 C C . LEU A 1 101 ? -8.472 13.001 12.613 1.00 94.38 101 LEU A C 1
ATOM 775 O O . LEU A 1 101 ? -8.384 13.065 13.842 1.00 94.38 101 LEU A O 1
ATOM 779 N N . PRO A 1 102 ? -9.063 13.975 11.898 1.00 92.19 102 PRO A N 1
ATOM 780 C CA . PRO A 1 102 ? -9.589 15.195 12.518 1.00 92.19 102 PRO A CA 1
ATOM 781 C C . PRO A 1 102 ? -10.600 14.952 13.651 1.00 92.19 102 PRO A C 1
ATOM 783 O O . PRO A 1 102 ? -10.712 15.756 14.565 1.00 92.19 102 PRO A O 1
ATOM 786 N N . ASN A 1 103 ? -11.315 13.826 13.619 1.00 91.50 103 ASN A N 1
ATOM 787 C CA . ASN A 1 103 ? -12.305 13.423 14.618 1.00 91.50 103 ASN A CA 1
ATOM 788 C C . ASN A 1 103 ? -11.752 12.469 15.700 1.00 91.50 103 ASN A C 1
ATOM 790 O O . ASN A 1 103 ? -12.535 11.810 16.383 1.00 91.50 103 ASN A O 1
ATOM 794 N N . ALA A 1 104 ? -10.428 12.338 15.848 1.00 91.62 104 ALA A N 1
ATOM 795 C CA . ALA A 1 104 ? -9.821 11.327 16.719 1.00 91.62 104 ALA A CA 1
ATOM 796 C C . ALA A 1 104 ? -10.213 11.461 18.203 1.00 91.62 104 ALA A C 1
ATOM 798 O O . ALA A 1 104 ? -10.419 10.442 18.862 1.00 91.62 104 ALA A O 1
ATOM 799 N N . GLU A 1 105 ? -10.336 12.683 18.726 1.00 94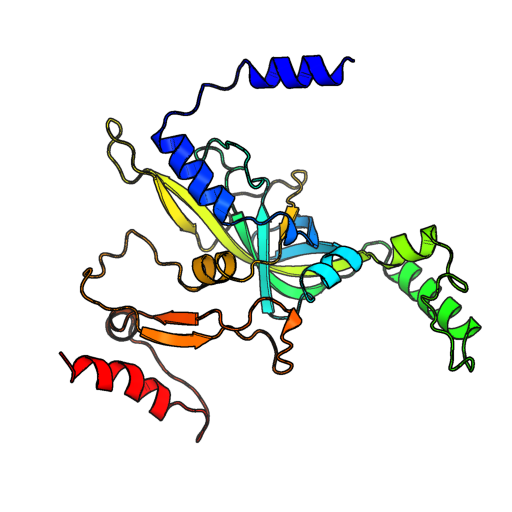.06 105 GLU A N 1
ATOM 800 C CA . GLU A 1 105 ? -10.713 12.921 20.129 1.00 94.06 105 GLU A CA 1
ATOM 801 C C . GLU A 1 105 ? -12.160 12.503 20.410 1.00 94.06 105 GLU A C 1
ATOM 803 O O . GLU A 1 105 ? -12.429 11.759 21.354 1.00 94.06 105 GLU A O 1
ATOM 808 N N . GLU A 1 106 ? -13.082 12.903 19.534 1.00 93.94 106 GLU A N 1
ATOM 809 C CA . GLU A 1 106 ? -14.488 12.497 19.579 1.00 93.94 106 GLU A CA 1
ATOM 810 C C . GLU A 1 106 ? -14.627 10.973 19.478 1.00 93.94 106 GLU A C 1
ATOM 812 O O . GLU A 1 106 ? -15.314 10.345 20.285 1.00 93.94 106 GLU A O 1
ATOM 817 N N . ALA A 1 107 ? -13.909 10.357 18.535 1.00 92.75 107 ALA A N 1
ATOM 818 C CA . ALA A 1 107 ? -13.905 8.911 18.354 1.00 92.75 107 ALA A CA 1
ATOM 819 C C . ALA A 1 107 ? -13.382 8.170 19.594 1.00 92.75 107 ALA A C 1
ATOM 821 O O . ALA A 1 107 ? -13.929 7.137 19.982 1.00 92.75 107 ALA A O 1
ATOM 822 N N . LEU A 1 108 ? -12.334 8.694 20.237 1.00 93.69 108 LEU A N 1
ATOM 823 C CA . LEU A 1 108 ? -11.799 8.135 21.475 1.00 93.69 108 LEU A CA 1
ATOM 824 C C . LEU A 1 108 ? -12.821 8.226 22.610 1.00 93.69 108 LEU A C 1
ATOM 826 O O . LEU A 1 108 ? -13.041 7.230 23.298 1.00 93.69 108 LEU A O 1
ATOM 830 N N . ARG A 1 109 ? -13.468 9.385 22.776 1.00 95.56 109 ARG A N 1
ATOM 831 C CA . ARG A 1 109 ? -14.487 9.595 23.810 1.00 95.56 109 ARG A CA 1
ATOM 832 C C . ARG A 1 109 ? -15.629 8.588 23.677 1.00 95.56 109 ARG A C 1
ATOM 834 O O . ARG A 1 109 ? -15.932 7.896 24.644 1.00 95.56 109 ARG A O 1
ATOM 841 N N . VAL A 1 110 ? -16.193 8.445 22.473 1.00 93.94 110 VAL A N 1
ATOM 842 C CA . VAL A 1 110 ? -17.295 7.501 22.206 1.00 93.94 110 VAL A CA 1
ATOM 843 C C . VAL A 1 110 ? -16.870 6.054 22.469 1.00 93.94 110 VAL A C 1
ATOM 845 O O . VAL A 1 110 ? -17.622 5.298 23.084 1.00 93.94 110 VAL A O 1
ATOM 848 N N . ARG A 1 111 ? -15.657 5.654 22.061 1.00 92.56 111 ARG A N 1
ATOM 849 C CA . ARG A 1 111 ? -15.139 4.300 22.328 1.00 92.56 111 ARG A CA 1
ATOM 850 C C . ARG A 1 111 ? -15.006 4.018 23.823 1.00 92.56 111 ARG A C 1
ATOM 852 O O . ARG A 1 111 ? -15.423 2.955 24.271 1.00 92.56 111 ARG A O 1
ATOM 859 N N . VAL A 1 112 ? -14.450 4.958 24.591 1.00 94.38 112 VAL A N 1
ATOM 860 C CA . VAL A 1 112 ? -14.283 4.805 26.047 1.00 94.38 112 VAL A CA 1
ATOM 861 C C . VAL A 1 112 ? -15.640 4.735 26.744 1.00 94.38 112 VAL A C 1
ATOM 863 O O . VAL A 1 112 ? -15.848 3.844 27.561 1.00 94.38 112 VAL A O 1
ATOM 866 N N . GLU A 1 113 ? -16.579 5.613 26.390 1.00 93.56 113 GLU A N 1
ATOM 867 C CA . GLU A 1 113 ? -17.932 5.602 26.956 1.00 93.56 113 GLU A CA 1
ATOM 868 C C . GLU A 1 113 ? -18.662 4.286 26.649 1.00 93.56 113 GLU A C 1
ATOM 870 O O . GLU A 1 113 ? -19.261 3.676 27.533 1.00 93.56 113 GLU A O 1
ATOM 875 N N . THR A 1 114 ? -18.566 3.797 25.411 1.00 91.62 114 THR A N 1
ATOM 876 C CA . THR A 1 114 ? -19.194 2.530 25.011 1.00 91.62 114 THR A CA 1
ATOM 877 C C . THR A 1 114 ? -18.574 1.343 25.751 1.00 91.62 114 THR A C 1
ATOM 879 O O . THR A 1 114 ? -19.297 0.476 26.236 1.00 91.62 114 THR A O 1
ATOM 882 N N . ALA A 1 115 ? -17.248 1.332 25.919 1.00 92.00 115 ALA A N 1
ATOM 883 C CA . ALA A 1 115 ? -16.555 0.309 26.699 1.00 92.00 115 ALA A CA 1
ATOM 884 C C . ALA A 1 115 ? -16.940 0.333 28.188 1.00 92.00 115 ALA A C 1
ATOM 886 O O . ALA A 1 115 ? -17.058 -0.724 28.803 1.00 92.00 115 ALA A O 1
ATOM 887 N N . GLN A 1 116 ? -17.188 1.513 28.765 1.00 92.88 116 GLN A N 1
ATOM 888 C CA . GLN A 1 116 ? -17.682 1.636 30.140 1.00 92.88 116 GLN A CA 1
ATOM 889 C C . GLN A 1 116 ? -19.083 1.031 30.311 1.00 92.88 116 GLN A C 1
ATOM 891 O O . GLN A 1 116 ? -19.348 0.435 31.352 1.00 92.88 116 GLN A O 1
ATOM 896 N N . ARG A 1 117 ? -19.960 1.132 29.300 1.00 89.94 117 ARG A N 1
ATOM 897 C CA . ARG A 1 117 ? -21.332 0.585 29.355 1.00 89.94 117 ARG A CA 1
ATOM 898 C C . ARG A 1 117 ? -21.377 -0.938 29.434 1.00 89.94 117 ARG A C 1
ATOM 900 O O . ARG A 1 117 ? -22.249 -1.464 30.107 1.00 89.94 117 ARG A O 1
ATOM 907 N N . VAL A 1 118 ? -20.447 -1.621 28.769 1.00 91.25 118 VAL A N 1
ATOM 908 C CA . VAL A 1 118 ? -20.345 -3.095 28.767 1.00 91.25 118 VAL A CA 1
ATOM 909 C C . VAL A 1 118 ? -19.329 -3.617 29.786 1.00 91.25 118 VAL A C 1
ATOM 911 O O . VAL A 1 118 ? -18.984 -4.797 29.792 1.00 91.25 118 VAL A O 1
ATOM 914 N N . SER A 1 119 ? -18.807 -2.742 30.650 1.00 88.19 119 SER A N 1
ATOM 915 C CA . SER A 1 119 ? -17.802 -3.111 31.642 1.00 88.19 119 SER A CA 1
ATOM 916 C C . SER A 1 119 ? -18.360 -4.157 32.610 1.00 88.19 119 SER A C 1
ATOM 918 O O . SER A 1 119 ? -19.341 -3.913 33.308 1.00 88.19 119 SER A O 1
ATOM 920 N N . GLY A 1 120 ? -17.713 -5.323 32.664 1.00 87.44 120 GLY A N 1
ATOM 921 C CA . GLY A 1 120 ? -18.150 -6.467 33.471 1.00 87.44 120 GLY A CA 1
ATOM 922 C C . GLY A 1 120 ? -18.987 -7.502 32.710 1.00 87.44 120 GLY A C 1
ATOM 923 O O . GLY A 1 120 ? -19.182 -8.602 33.225 1.00 87.44 120 GLY A O 1
ATOM 924 N N . GLU A 1 121 ? -19.419 -7.212 31.479 1.00 90.00 121 GLU A N 1
ATOM 925 C CA . GLU A 1 121 ? -20.083 -8.178 30.597 1.00 90.00 121 GLU A CA 1
ATOM 926 C C . GLU A 1 121 ? -19.034 -8.956 29.784 1.00 90.00 121 GLU A C 1
ATOM 928 O O . GLU A 1 121 ? -18.605 -8.523 28.721 1.00 90.00 121 GLU A O 1
ATOM 933 N N . VAL A 1 122 ? -18.598 -10.119 30.280 1.00 86.06 122 VAL A N 1
ATOM 934 C CA . VAL A 1 122 ? -17.506 -10.904 29.658 1.00 86.06 122 VAL A CA 1
ATOM 935 C C . VAL A 1 122 ? -17.854 -11.408 28.250 1.00 86.06 122 VAL A C 1
ATOM 937 O O . VAL A 1 122 ? -16.972 -11.526 27.402 1.00 86.06 122 VAL A O 1
ATOM 940 N N . ASP A 1 123 ? -19.133 -11.671 27.985 1.00 88.44 123 ASP A N 1
ATOM 941 C CA . ASP A 1 123 ? -19.600 -12.229 26.710 1.00 88.44 123 ASP A CA 1
ATOM 942 C C . ASP A 1 123 ? -19.875 -11.162 25.636 1.00 88.44 123 ASP A C 1
ATOM 944 O O . ASP A 1 123 ? -20.283 -11.497 24.522 1.00 88.44 123 ASP A O 1
ATOM 948 N N . ARG A 1 124 ? -19.674 -9.874 25.946 1.00 87.19 124 ARG A N 1
ATOM 949 C CA . ARG A 1 124 ? -19.964 -8.761 25.036 1.00 87.19 124 ARG A CA 1
ATOM 950 C C . ARG A 1 124 ? -18.769 -7.841 24.876 1.00 87.19 124 ARG A C 1
ATOM 952 O O . ARG A 1 124 ? -18.095 -7.471 25.830 1.00 87.19 124 ARG A O 1
ATOM 959 N N . HIS A 1 125 ? -18.545 -7.430 23.636 1.00 89.50 125 HIS A N 1
ATOM 960 C CA . HIS A 1 125 ? -17.519 -6.457 23.293 1.00 89.50 125 HIS A CA 1
ATOM 961 C C . HIS A 1 125 ? -18.159 -5.093 23.029 1.00 89.50 125 HIS A C 1
ATOM 963 O O . HIS A 1 125 ? -19.340 -4.988 22.699 1.00 89.50 125 HIS A O 1
ATOM 969 N N . TRP A 1 126 ? -17.375 -4.028 23.180 1.00 88.38 126 TRP A N 1
ATOM 970 C CA . TRP A 1 126 ? -17.858 -2.657 22.992 1.00 88.38 126 TRP A CA 1
ATOM 971 C C . TRP A 1 126 ? -18.219 -2.346 21.529 1.00 88.38 126 TRP A C 1
ATOM 973 O O . TRP A 1 126 ? -18.978 -1.414 21.278 1.00 88.38 126 TRP A O 1
ATOM 983 N N . ASP A 1 127 ? -17.680 -3.108 20.576 1.00 87.69 127 ASP A N 1
ATOM 984 C CA . ASP A 1 127 ? -17.931 -3.023 19.134 1.00 87.69 127 ASP A CA 1
ATOM 985 C C . ASP A 1 127 ? -19.026 -3.995 18.650 1.00 87.69 127 ASP A C 1
ATOM 987 O O . ASP A 1 127 ? -19.284 -4.096 17.449 1.00 87.69 127 ASP A O 1
ATOM 991 N N . ASP A 1 128 ? -19.709 -4.693 19.566 1.00 88.56 128 ASP A N 1
ATOM 992 C CA . ASP A 1 128 ? -20.848 -5.545 19.226 1.00 88.56 128 ASP A CA 1
ATOM 993 C C . ASP A 1 128 ? -22.004 -4.710 18.641 1.00 88.56 128 ASP A C 1
ATOM 995 O O . ASP A 1 128 ? -22.329 -3.618 19.118 1.00 88.56 128 ASP A O 1
ATOM 999 N N . ARG A 1 129 ? -22.683 -5.250 17.622 1.00 85.81 129 ARG A N 1
ATOM 1000 C CA . ARG A 1 129 ? -23.830 -4.614 16.950 1.00 85.81 129 ARG A CA 1
ATOM 1001 C C . ARG A 1 129 ? -25.024 -4.371 17.874 1.00 85.81 129 ARG A C 1
ATOM 1003 O O . ARG A 1 129 ? -25.873 -3.547 17.547 1.00 85.81 129 ARG A O 1
ATOM 1010 N N . ALA A 1 130 ? -25.130 -5.106 18.982 1.00 85.56 130 ALA A N 1
ATOM 1011 C CA . ALA A 1 130 ? -26.158 -4.879 19.996 1.00 85.56 130 ALA A CA 1
ATOM 1012 C C . ALA A 1 130 ? -25.854 -3.665 20.895 1.00 85.56 130 ALA A C 1
ATOM 1014 O O . ALA A 1 130 ? -26.760 -3.142 21.540 1.00 85.56 130 ALA A O 1
ATOM 1015 N N . VAL A 1 131 ? -24.592 -3.233 20.947 1.00 87.19 131 VAL A N 1
ATOM 1016 C CA . VAL A 1 131 ? -24.093 -2.173 21.835 1.00 87.19 131 VAL A CA 1
ATOM 1017 C C . VAL A 1 131 ? -23.884 -0.872 21.061 1.00 87.19 131 VAL A C 1
ATOM 1019 O O . VAL A 1 131 ? -24.211 0.208 21.555 1.00 87.19 131 VAL A O 1
ATOM 1022 N N . MET A 1 132 ? -23.358 -0.976 19.840 1.00 90.56 132 MET A N 1
ATOM 1023 C CA . MET A 1 132 ? -23.027 0.149 18.977 1.00 90.56 132 MET A CA 1
ATOM 1024 C C . MET A 1 132 ? -23.901 0.146 17.724 1.00 90.56 132 MET A C 1
ATOM 1026 O O . MET A 1 132 ? -23.974 -0.850 17.002 1.00 90.56 132 MET A O 1
ATOM 1030 N N . ASP A 1 133 ? -24.544 1.279 17.435 1.00 92.44 133 ASP A N 1
ATOM 1031 C CA . ASP A 1 133 ? -25.359 1.399 16.231 1.00 92.44 133 ASP A CA 1
ATOM 1032 C C . ASP A 1 133 ? -24.491 1.323 14.952 1.00 92.44 133 ASP A C 1
ATOM 1034 O O . ASP A 1 133 ? -23.309 1.691 14.969 1.00 92.44 133 ASP A O 1
ATOM 1038 N N . PRO A 1 134 ? -25.057 0.884 13.811 1.00 91.81 134 PRO A N 1
ATOM 1039 C CA . PRO A 1 134 ? -24.287 0.678 12.584 1.00 91.81 134 PRO A CA 1
ATOM 1040 C C . PRO A 1 134 ? -23.574 1.928 12.053 1.00 91.81 134 PRO A C 1
ATOM 1042 O O . PRO A 1 134 ? -22.510 1.812 11.441 1.00 91.81 134 PRO A O 1
ATOM 1045 N N . THR A 1 135 ? -24.143 3.117 12.270 1.00 92.56 135 THR A N 1
ATOM 1046 C CA . THR A 1 135 ? -23.574 4.378 11.780 1.00 92.56 135 THR A CA 1
ATOM 1047 C C . THR A 1 135 ? -22.326 4.724 12.580 1.00 92.56 135 THR A C 1
ATOM 1049 O O . THR A 1 135 ? -21.265 4.956 11.994 1.00 92.56 135 THR A O 1
ATOM 1052 N N . THR A 1 136 ? -22.428 4.674 13.910 1.00 91.50 136 THR A N 1
ATOM 1053 C CA . THR A 1 136 ? -21.295 4.891 14.817 1.00 91.50 136 THR A CA 1
ATOM 1054 C C . THR A 1 136 ? -20.204 3.848 14.595 1.00 91.50 136 THR A C 1
ATOM 1056 O O . THR A 1 136 ? -19.034 4.212 14.471 1.00 91.50 136 THR A O 1
ATOM 1059 N N . HIS A 1 137 ? -20.567 2.571 14.436 1.00 93.00 137 HIS A N 1
ATOM 1060 C CA . HIS A 1 137 ? -19.606 1.506 14.142 1.00 93.00 137 HIS A CA 1
ATOM 1061 C C . HIS A 1 137 ? -18.814 1.799 12.864 1.00 93.00 137 HIS A C 1
ATOM 1063 O O . HIS A 1 137 ? -17.586 1.709 12.857 1.00 93.00 137 HIS A O 1
ATOM 1069 N N . ASN A 1 138 ? -19.490 2.182 11.777 1.00 93.19 138 ASN A N 1
ATOM 1070 C CA . ASN A 1 138 ? -18.823 2.527 10.523 1.00 93.19 138 ASN A CA 1
ATOM 1071 C C . ASN A 1 138 ? -17.897 3.744 10.679 1.00 93.19 138 ASN A C 1
ATOM 1073 O O . ASN A 1 138 ? -16.750 3.703 10.246 1.00 93.19 138 ASN A O 1
ATOM 1077 N N . MET A 1 139 ? -18.350 4.810 11.348 1.00 91.12 139 MET A N 1
ATOM 1078 C CA . MET A 1 139 ? -17.523 6.002 11.585 1.00 91.12 139 MET A CA 1
ATOM 1079 C C . MET A 1 139 ? -16.266 5.685 12.402 1.00 91.12 139 MET A C 1
ATOM 1081 O O . MET A 1 139 ? -15.180 6.169 12.084 1.00 91.12 139 MET A O 1
ATOM 1085 N N . LEU A 1 140 ? -16.398 4.843 13.429 1.00 93.62 140 LEU A N 1
ATOM 1086 C CA . LEU A 1 140 ? -15.288 4.413 14.276 1.00 93.62 140 LEU A CA 1
ATOM 1087 C C . LEU A 1 140 ? -14.423 3.320 13.635 1.00 93.62 140 LEU A C 1
ATOM 1089 O O . LEU A 1 140 ? -13.368 3.017 14.180 1.00 93.62 140 LEU A O 1
ATOM 1093 N N . SER A 1 141 ? -14.812 2.745 12.497 1.00 94.69 141 SER A N 1
ATOM 1094 C CA . SER A 1 141 ? -14.010 1.749 11.765 1.00 94.69 141 SER A CA 1
ATOM 1095 C C . SER A 1 141 ? -12.932 2.380 10.873 1.00 94.69 141 SER A C 1
ATOM 1097 O O . SER A 1 141 ? -12.127 1.667 10.266 1.00 94.69 141 SER A O 1
ATOM 1099 N N . TYR A 1 142 ? -12.906 3.714 10.776 1.00 95.75 142 TYR A N 1
ATOM 1100 C CA . TYR A 1 142 ? -11.856 4.451 10.084 1.00 95.75 142 TYR A CA 1
ATOM 1101 C C . TYR A 1 142 ? -10.672 4.757 11.003 1.00 95.75 142 TYR A C 1
ATOM 1103 O O . TYR A 1 142 ? -10.823 5.109 12.176 1.00 95.75 142 TYR A O 1
ATOM 1111 N N . ALA A 1 143 ? -9.470 4.678 10.440 1.00 95.56 143 ALA A N 1
ATOM 1112 C CA . ALA A 1 143 ? -8.233 5.041 11.119 1.00 95.56 143 ALA A CA 1
ATOM 1113 C C . ALA A 1 143 ? -7.272 5.760 10.168 1.00 95.56 143 ALA A C 1
ATOM 1115 O O . ALA A 1 143 ? -7.283 5.524 8.961 1.00 95.56 143 ALA A O 1
ATOM 1116 N N . GLY A 1 144 ? -6.423 6.626 10.721 1.00 96.75 144 GLY A N 1
ATOM 1117 C CA . GLY A 1 144 ? -5.312 7.231 9.995 1.00 96.75 144 GLY A CA 1
ATOM 1118 C C . GLY A 1 144 ? -4.047 6.380 10.112 1.00 96.75 144 GLY A C 1
ATOM 1119 O O . GLY A 1 144 ? -3.749 5.818 11.169 1.00 96.75 144 GLY A O 1
ATOM 1120 N N . VAL A 1 145 ? -3.269 6.320 9.037 1.00 97.56 145 VAL A N 1
ATOM 1121 C CA . VAL A 1 145 ? -1.951 5.686 8.978 1.00 97.56 145 VAL A CA 1
ATOM 1122 C C . VAL A 1 145 ? -0.958 6.679 8.403 1.00 97.56 145 VAL A C 1
ATOM 1124 O O . VAL A 1 145 ? -1.176 7.254 7.337 1.00 97.56 145 VAL A O 1
ATOM 1127 N N . ARG A 1 146 ? 0.153 6.861 9.111 1.00 98.06 146 ARG A N 1
ATOM 1128 C CA . ARG A 1 146 ? 1.276 7.681 8.678 1.00 98.06 146 ARG A CA 1
ATOM 1129 C C . ARG A 1 146 ? 2.271 6.826 7.913 1.00 98.06 146 ARG A C 1
ATOM 1131 O O . ARG A 1 146 ? 2.733 5.796 8.412 1.00 98.06 146 ARG A O 1
ATOM 1138 N N . CYS A 1 147 ? 2.619 7.269 6.716 1.00 97.69 147 CYS A N 1
ATOM 1139 C CA . CYS A 1 147 ? 3.531 6.582 5.819 1.00 97.69 147 CYS A CA 1
ATOM 1140 C C . CYS A 1 147 ? 4.692 7.492 5.421 1.00 97.69 147 CYS A C 1
ATOM 1142 O O . CYS A 1 147 ? 4.514 8.689 5.230 1.00 97.69 147 CYS A O 1
ATOM 1144 N N . ARG A 1 148 ? 5.872 6.903 5.231 1.00 97.25 148 ARG A N 1
ATOM 1145 C CA . ARG A 1 148 ? 6.980 7.537 4.520 1.00 97.25 148 ARG A CA 1
ATOM 1146 C C . ARG A 1 148 ? 6.816 7.304 3.026 1.00 97.25 148 ARG A C 1
ATOM 1148 O O . ARG A 1 148 ? 6.572 6.168 2.616 1.00 97.25 148 ARG A O 1
ATOM 1155 N N . VAL A 1 149 ? 7.016 8.341 2.233 1.00 97.00 149 VAL A N 1
ATOM 1156 C CA . VAL A 1 149 ? 7.166 8.231 0.784 1.00 97.00 149 VAL A CA 1
ATOM 1157 C C . VAL A 1 149 ? 8.553 7.677 0.477 1.00 97.00 149 VAL A C 1
ATOM 1159 O O . VAL A 1 149 ? 9.559 8.180 0.973 1.00 97.00 149 VAL A O 1
ATOM 1162 N N . LEU A 1 150 ? 8.610 6.596 -0.298 1.00 96.31 150 LEU A N 1
ATOM 1163 C CA . LEU A 1 150 ? 9.875 5.984 -0.712 1.00 96.31 150 LEU A CA 1
ATOM 1164 C C . LEU A 1 150 ? 10.266 6.330 -2.142 1.00 96.31 150 LEU A C 1
ATOM 1166 O O . LEU A 1 150 ? 11.438 6.204 -2.481 1.00 96.31 150 LEU A O 1
ATOM 1170 N N . GLY A 1 151 ? 9.289 6.683 -2.971 1.00 95.25 151 GLY A N 1
ATOM 1171 C CA . GLY A 1 151 ? 9.511 6.935 -4.381 1.00 95.25 151 GLY A CA 1
ATOM 1172 C C . GLY A 1 151 ? 8.306 6.591 -5.240 1.00 95.25 151 GLY A C 1
ATOM 1173 O O . GLY A 1 151 ? 7.227 6.278 -4.729 1.00 95.25 151 GLY A O 1
ATOM 1174 N N . THR A 1 152 ? 8.512 6.611 -6.550 1.00 95.69 152 THR A N 1
ATOM 1175 C CA . THR A 1 152 ? 7.453 6.484 -7.549 1.00 95.69 152 THR A CA 1
ATOM 1176 C C . THR A 1 152 ? 7.863 5.522 -8.656 1.00 95.69 152 THR A C 1
ATOM 1178 O O . THR A 1 152 ? 8.934 5.658 -9.248 1.00 95.69 152 THR A O 1
ATOM 1181 N N . TYR A 1 153 ? 6.991 4.563 -8.960 1.00 95.69 153 TYR A N 1
ATOM 1182 C CA . TYR A 1 153 ? 7.086 3.721 -10.145 1.00 95.69 153 TYR A CA 1
ATOM 1183 C C . TYR A 1 153 ? 6.360 4.364 -11.325 1.00 95.69 153 TYR A C 1
ATOM 1185 O O . TYR A 1 153 ? 5.217 4.803 -11.189 1.00 95.69 153 TYR A O 1
ATOM 1193 N N . TYR A 1 154 ? 7.006 4.379 -12.486 1.00 94.94 154 TYR A N 1
ATOM 1194 C CA . TYR A 1 154 ? 6.474 4.945 -13.727 1.00 94.94 154 TYR A CA 1
ATOM 1195 C C . TYR A 1 154 ? 7.098 4.242 -14.937 1.00 94.94 154 TYR A C 1
ATOM 1197 O O . TYR A 1 154 ? 8.105 3.544 -14.806 1.00 94.94 154 TYR A O 1
ATOM 1205 N N . MET A 1 155 ? 6.492 4.382 -16.116 1.00 94.12 155 MET A N 1
ATOM 1206 C CA . MET A 1 155 ? 7.047 3.822 -17.351 1.00 94.12 155 MET A CA 1
ATOM 1207 C C . MET A 1 155 ? 7.906 4.855 -18.071 1.00 94.12 155 MET A C 1
ATOM 1209 O O . MET A 1 155 ? 7.550 6.026 -18.154 1.00 94.12 155 MET A O 1
ATOM 1213 N N . VAL A 1 156 ? 9.021 4.404 -18.635 1.00 92.62 156 VAL A N 1
ATOM 1214 C CA . VAL A 1 156 ? 9.930 5.232 -19.434 1.00 92.62 156 VAL A CA 1
ATOM 1215 C C . VAL A 1 156 ? 10.132 4.571 -20.783 1.00 92.62 156 VAL A C 1
ATOM 1217 O O . VAL A 1 156 ? 10.380 3.365 -20.835 1.00 92.62 156 VAL A O 1
ATOM 1220 N N . ASN A 1 157 ? 10.046 5.358 -21.857 1.00 92.69 157 ASN A N 1
ATOM 1221 C CA . ASN A 1 157 ? 10.484 4.915 -23.174 1.00 92.69 157 ASN A CA 1
ATOM 1222 C C . ASN A 1 157 ? 12.018 4.868 -23.200 1.00 92.69 157 ASN A C 1
ATOM 1224 O O . ASN A 1 157 ? 12.669 5.896 -23.021 1.00 92.69 157 ASN A O 1
ATOM 1228 N N . ILE A 1 158 ? 12.575 3.678 -23.390 1.00 90.00 158 ILE A N 1
ATOM 1229 C CA . ILE A 1 158 ? 14.010 3.438 -23.573 1.00 90.00 158 ILE A CA 1
ATOM 1230 C C . ILE A 1 158 ? 14.363 3.088 -25.027 1.00 90.00 158 ILE A C 1
ATOM 1232 O O . ILE A 1 158 ? 15.542 2.942 -25.342 1.00 90.00 158 ILE A O 1
ATOM 1236 N N . GLY A 1 159 ? 13.354 2.922 -25.886 1.00 87.31 159 GLY A N 1
ATOM 1237 C CA . GLY A 1 159 ? 13.518 2.678 -27.316 1.00 87.31 159 GLY A CA 1
ATOM 1238 C C . GLY A 1 159 ? 13.707 3.972 -28.108 1.00 87.31 159 GLY A C 1
ATOM 1239 O O . GLY A 1 159 ? 13.641 5.075 -27.562 1.00 87.31 159 GLY A O 1
ATOM 1240 N N . ALA A 1 160 ? 13.932 3.830 -29.412 1.00 87.44 160 ALA A N 1
ATOM 1241 C CA . ALA A 1 160 ? 13.952 4.959 -30.336 1.00 87.44 160 ALA A CA 1
ATOM 1242 C C . ALA A 1 160 ? 12.527 5.493 -30.582 1.00 87.44 160 ALA A C 1
ATOM 1244 O O . ALA A 1 160 ? 11.538 4.812 -30.30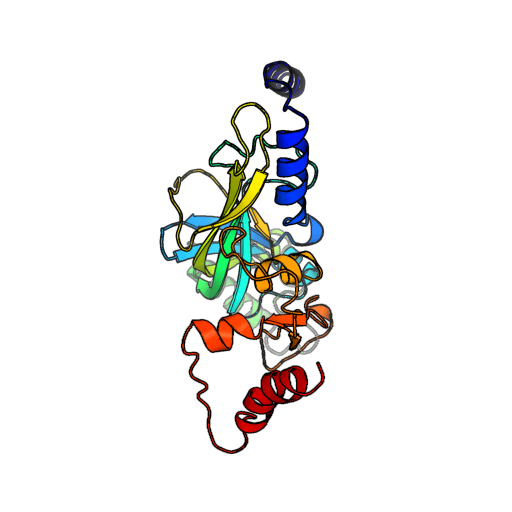3 1.00 87.44 160 ALA A O 1
ATOM 1245 N N . ASP A 1 161 ? 12.407 6.712 -31.110 1.00 82.44 161 ASP A N 1
ATOM 1246 C CA . ASP A 1 161 ? 11.102 7.349 -31.348 1.00 82.44 161 ASP A CA 1
ATOM 1247 C C . ASP A 1 161 ? 10.231 6.576 -32.357 1.00 82.44 161 ASP A C 1
ATOM 1249 O O . ASP A 1 161 ? 9.004 6.580 -32.255 1.00 82.44 161 ASP A O 1
ATOM 1253 N N . ASP A 1 162 ? 10.858 5.885 -33.310 1.00 85.00 162 ASP A N 1
ATOM 1254 C CA . ASP A 1 162 ? 10.218 5.044 -34.327 1.00 85.00 162 ASP A CA 1
ATOM 1255 C C . ASP A 1 162 ? 9.934 3.607 -33.851 1.00 85.00 162 ASP A C 1
ATOM 1257 O O . ASP A 1 162 ? 9.119 2.905 -34.452 1.00 85.00 162 ASP A O 1
ATOM 1261 N N . ALA A 1 163 ? 10.554 3.183 -32.747 1.00 87.44 163 ALA A N 1
ATOM 1262 C CA . ALA A 1 163 ? 10.382 1.873 -32.127 1.00 87.44 163 ALA A CA 1
ATOM 1263 C C . ALA A 1 163 ? 10.355 2.003 -30.589 1.00 87.44 163 ALA A C 1
ATOM 1265 O O . ALA A 1 163 ? 11.320 1.626 -29.913 1.00 87.44 163 ALA A O 1
ATOM 1266 N N . PRO A 1 164 ? 9.266 2.554 -30.015 1.00 89.69 164 PRO A N 1
ATOM 1267 C CA . PRO A 1 164 ? 9.198 2.823 -28.588 1.00 89.69 164 PRO A CA 1
ATOM 1268 C C . PRO A 1 164 ? 9.159 1.523 -27.780 1.00 89.69 164 PRO A C 1
ATOM 1270 O O . PRO A 1 164 ? 8.346 0.630 -28.024 1.00 89.69 164 PRO A O 1
ATOM 1273 N N . GLU A 1 165 ? 9.999 1.458 -26.752 1.00 90.75 165 GLU A N 1
ATOM 1274 C CA . GLU A 1 165 ? 10.077 0.347 -25.811 1.00 90.75 165 GLU A CA 1
ATOM 1275 C C . GLU A 1 165 ? 9.924 0.899 -24.398 1.00 90.75 165 GLU A C 1
ATOM 1277 O O . GLU A 1 165 ? 10.814 1.561 -23.870 1.00 90.75 165 GLU A O 1
ATOM 1282 N N . PHE A 1 166 ? 8.791 0.623 -23.760 1.00 92.75 166 PHE A N 1
ATOM 1283 C CA . PHE A 1 166 ? 8.536 1.093 -22.405 1.00 92.75 166 PHE A CA 1
ATOM 1284 C C . PHE A 1 166 ? 8.994 0.071 -21.366 1.00 92.75 166 PHE A C 1
ATOM 1286 O O . PHE A 1 166 ? 8.644 -1.112 -21.427 1.00 92.75 166 PHE A O 1
ATOM 1293 N N . ARG A 1 167 ? 9.734 0.542 -20.362 1.00 92.94 167 ARG A N 1
ATOM 1294 C CA . ARG A 1 167 ? 10.135 -0.248 -19.193 1.00 92.94 167 ARG A CA 1
ATOM 1295 C C . ARG A 1 167 ? 9.740 0.457 -17.905 1.00 92.94 167 ARG A C 1
ATOM 1297 O O . ARG A 1 167 ? 9.636 1.679 -17.860 1.00 92.94 167 ARG A O 1
ATOM 1304 N N . LEU A 1 168 ? 9.533 -0.336 -16.857 1.00 93.50 168 LEU A N 1
ATOM 1305 C CA . LEU A 1 168 ? 9.240 0.165 -15.520 1.00 93.50 168 LEU A CA 1
ATOM 1306 C C . LEU A 1 168 ? 10.506 0.756 -14.895 1.00 93.50 168 LEU A C 1
ATOM 1308 O O . LEU A 1 168 ? 11.547 0.102 -14.864 1.00 93.50 168 LEU A O 1
ATOM 1312 N N . PHE A 1 169 ? 10.383 1.959 -14.352 1.00 93.69 169 PHE A N 1
ATOM 1313 C CA . PHE A 1 169 ? 11.411 2.667 -13.602 1.00 93.69 169 PHE A CA 1
ATOM 1314 C C . PHE A 1 169 ? 10.938 2.968 -12.187 1.00 93.69 169 PHE A C 1
ATOM 1316 O O . PHE A 1 169 ? 9.738 3.002 -11.920 1.00 93.69 169 PHE A O 1
ATOM 1323 N N . PHE A 1 170 ? 11.896 3.198 -11.292 1.00 93.81 170 PHE A N 1
ATOM 1324 C CA . PHE A 1 170 ? 11.649 3.658 -9.932 1.00 93.81 170 PHE A CA 1
ATOM 1325 C C . PHE A 1 170 ? 12.486 4.909 -9.663 1.00 93.81 170 PHE A C 1
ATOM 1327 O O . PHE A 1 170 ? 13.711 4.868 -9.768 1.00 93.81 170 PHE A O 1
ATOM 1334 N N . GLY A 1 171 ? 11.823 6.018 -9.340 1.00 92.44 171 GLY A N 1
ATOM 1335 C CA . GLY A 1 171 ? 12.459 7.222 -8.805 1.00 92.44 171 GLY A CA 1
ATOM 1336 C C . GLY A 1 171 ? 12.370 7.214 -7.285 1.00 92.44 171 GLY A C 1
ATOM 1337 O O . GLY A 1 171 ? 11.330 6.844 -6.752 1.00 92.44 171 GLY A O 1
ATOM 1338 N N . SER A 1 172 ? 13.433 7.611 -6.585 1.00 90.50 172 SER A N 1
ATOM 1339 C CA . SER A 1 172 ? 13.490 7.627 -5.109 1.00 90.50 172 SER A CA 1
ATOM 1340 C C . SER A 1 172 ? 12.757 8.817 -4.469 1.00 90.50 172 SER A C 1
ATOM 1342 O O . SER A 1 172 ? 12.912 9.076 -3.278 1.00 90.50 172 SER A O 1
ATOM 1344 N N . ASP A 1 173 ? 11.992 9.557 -5.263 1.00 87.56 173 ASP A N 1
ATOM 1345 C CA . ASP A 1 173 ? 11.228 10.738 -4.894 1.00 87.56 173 ASP A CA 1
ATOM 1346 C C . ASP A 1 173 ? 9.852 10.741 -5.589 1.00 87.56 173 ASP A C 1
ATOM 1348 O O . ASP A 1 173 ? 9.468 9.820 -6.324 1.00 87.56 173 ASP A O 1
ATOM 1352 N N . ILE A 1 174 ? 9.066 11.772 -5.290 1.00 87.06 174 ILE A N 1
ATOM 1353 C CA . ILE A 1 174 ? 7.864 12.119 -6.044 1.00 87.06 174 ILE A CA 1
ATOM 1354 C C . ILE A 1 174 ? 8.198 13.386 -6.825 1.00 87.06 174 ILE A C 1
ATOM 1356 O O . ILE A 1 174 ? 8.619 14.376 -6.230 1.00 87.06 174 ILE A O 1
ATOM 1360 N N . SER A 1 175 ? 7.986 13.371 -8.141 1.00 76.81 175 SER A N 1
ATOM 1361 C CA . SER A 1 175 ? 8.261 14.525 -9.004 1.00 76.81 175 SER A CA 1
ATOM 1362 C C . SER A 1 175 ? 7.364 15.720 -8.690 1.00 76.81 175 SER A C 1
ATOM 1364 O O . SER A 1 175 ? 7.800 16.865 -8.776 1.00 76.81 175 SER A O 1
ATOM 1366 N N . ASN A 1 176 ? 6.102 15.456 -8.357 1.00 79.94 176 ASN A N 1
ATOM 1367 C CA . ASN A 1 176 ? 5.090 16.466 -8.095 1.00 79.94 176 ASN A CA 1
ATOM 1368 C C . ASN A 1 176 ? 3.910 15.849 -7.321 1.00 79.94 176 ASN A C 1
ATOM 1370 O O . ASN A 1 176 ? 3.631 14.655 -7.433 1.00 79.94 176 ASN A O 1
ATOM 1374 N N . TYR A 1 177 ? 3.224 16.651 -6.506 1.00 77.75 177 TYR A N 1
ATOM 1375 C CA . TYR A 1 177 ? 2.043 16.208 -5.769 1.00 77.75 177 TYR A CA 1
ATOM 1376 C C . TYR A 1 177 ? 0.915 17.231 -5.900 1.00 77.75 177 TYR A C 1
ATOM 1378 O O . TYR A 1 177 ? 1.127 18.442 -5.861 1.00 77.75 177 TYR A O 1
ATOM 1386 N N . TYR A 1 178 ? -0.315 16.734 -6.018 1.00 79.06 178 TYR A N 1
ATOM 1387 C CA . TYR A 1 178 ? -1.505 17.570 -6.120 1.00 79.06 178 TYR A CA 1
ATOM 1388 C C . TYR A 1 178 ? -2.354 17.441 -4.851 1.00 79.06 178 TYR A C 1
ATOM 1390 O O . TYR A 1 178 ? -2.833 16.343 -4.559 1.00 79.06 178 TYR A O 1
ATOM 1398 N N . PRO A 1 179 ? -2.633 18.541 -4.127 1.00 74.12 179 PRO A N 1
ATOM 1399 C CA . PRO A 1 179 ? -3.349 18.479 -2.850 1.00 74.12 179 PRO A CA 1
ATOM 1400 C C . PRO A 1 179 ? -4.801 18.000 -2.993 1.00 74.12 179 PRO A C 1
ATOM 1402 O O . PRO A 1 179 ? -5.361 17.449 -2.055 1.00 74.12 179 PRO A O 1
ATOM 1405 N N . ASN A 1 180 ? -5.408 18.183 -4.170 1.00 81.50 180 ASN A N 1
ATOM 1406 C CA . ASN A 1 180 ? -6.785 17.774 -4.457 1.00 81.50 180 ASN A CA 1
ATOM 1407 C C . ASN A 1 180 ? -6.869 16.669 -5.528 1.00 81.50 180 ASN A C 1
ATOM 1409 O O . ASN A 1 180 ? -7.811 16.624 -6.320 1.00 81.50 180 ASN A O 1
ATOM 1413 N N . ARG A 1 181 ? -5.868 15.780 -5.597 1.00 83.44 181 ARG A N 1
ATOM 1414 C CA . ARG A 1 181 ? -5.973 14.533 -6.371 1.00 83.44 181 ARG A CA 1
ATOM 1415 C C . ARG A 1 181 ? -5.852 13.339 -5.438 1.00 83.44 181 ARG A C 1
ATOM 1417 O O . ARG A 1 181 ? -4.760 12.937 -5.059 1.00 83.44 181 ARG A O 1
ATOM 1424 N N . GLY A 1 182 ? -7.000 12.755 -5.106 1.00 87.88 182 GLY A N 1
ATOM 1425 C CA . GLY A 1 182 ? -7.052 11.548 -4.287 1.00 87.88 182 GLY A CA 1
ATOM 1426 C C . GLY A 1 182 ? -6.359 10.363 -4.965 1.00 87.88 182 GLY A C 1
ATOM 1427 O O . GLY A 1 182 ? -6.551 10.122 -6.164 1.00 87.88 182 GLY A O 1
ATOM 1428 N N . LEU A 1 183 ? -5.588 9.621 -4.171 1.00 94.81 183 LEU A N 1
ATOM 1429 C CA . LEU A 1 183 ? -4.951 8.360 -4.544 1.00 94.81 183 LEU A CA 1
ATOM 1430 C C . LEU A 1 183 ? -5.600 7.221 -3.767 1.00 94.81 183 LEU A C 1
ATOM 1432 O O . LEU A 1 183 ? -5.799 7.325 -2.554 1.00 94.81 183 LEU A O 1
ATOM 1436 N N . LYS A 1 184 ? -5.894 6.117 -4.454 1.00 96.75 184 LYS A N 1
ATOM 1437 C CA . LYS A 1 184 ? -6.308 4.882 -3.789 1.00 96.75 184 LYS A CA 1
ATOM 1438 C C . LYS A 1 184 ? -5.084 4.163 -3.255 1.00 96.75 184 LYS A C 1
ATOM 1440 O O . LYS A 1 184 ? -4.054 4.120 -3.922 1.00 96.75 184 LYS A O 1
ATOM 1445 N N . VAL A 1 185 ? -5.218 3.595 -2.064 1.00 97.81 185 VAL A N 1
ATOM 1446 C CA . VAL A 1 185 ? -4.154 2.890 -1.357 1.00 97.81 185 VAL A CA 1
ATOM 1447 C C . VAL A 1 185 ? -4.427 1.396 -1.389 1.00 97.81 185 VAL A C 1
ATOM 1449 O O . VAL A 1 185 ? -5.528 0.941 -1.063 1.00 97.81 185 VAL A O 1
ATOM 1452 N N . PHE A 1 186 ? -3.400 0.632 -1.739 1.00 97.81 186 PHE A N 1
ATOM 1453 C CA . PHE A 1 186 ? -3.436 -0.822 -1.799 1.00 97.81 186 PHE A CA 1
ATOM 1454 C C . PHE A 1 186 ? -2.259 -1.413 -1.024 1.00 97.81 186 PHE A C 1
ATOM 1456 O O . PHE A 1 186 ? -1.177 -0.827 -0.966 1.00 97.81 186 PHE A O 1
ATOM 1463 N N . LYS A 1 187 ? -2.453 -2.594 -0.436 1.00 96.69 187 LYS A N 1
ATOM 1464 C CA . LYS A 1 187 ? -1.387 -3.348 0.230 1.00 96.69 187 LYS A CA 1
ATOM 1465 C C . LYS A 1 187 ? -0.819 -4.411 -0.721 1.00 96.69 187 LYS A C 1
ATOM 1467 O O . LYS A 1 187 ? -1.447 -5.466 -0.857 1.00 96.69 187 LYS A O 1
ATOM 1472 N N . PRO A 1 188 ? 0.355 -4.192 -1.344 1.00 95.56 188 PRO A N 1
ATOM 1473 C CA . PRO A 1 188 ? 0.962 -5.180 -2.225 1.0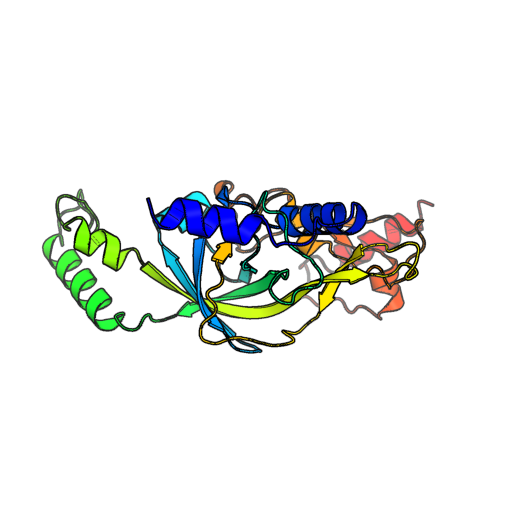0 95.56 188 PRO A CA 1
ATOM 1474 C C . PRO A 1 188 ? 1.205 -6.504 -1.493 1.00 95.56 188 PRO A C 1
ATOM 1476 O O . PRO A 1 188 ? 1.650 -6.540 -0.343 1.00 95.56 188 PRO A O 1
ATOM 1479 N N . ARG A 1 189 ? 0.920 -7.606 -2.185 1.00 92.88 189 ARG A N 1
ATOM 1480 C CA . ARG A 1 189 ? 1.045 -8.982 -1.687 1.00 92.88 189 ARG A CA 1
ATOM 1481 C C . ARG A 1 189 ? 1.483 -9.917 -2.817 1.00 92.88 189 ARG A C 1
ATOM 1483 O O . ARG A 1 189 ? 1.496 -9.505 -3.976 1.00 92.88 189 ARG A O 1
ATOM 1490 N N . GLY A 1 190 ? 1.861 -11.154 -2.491 1.00 92.06 190 GLY A N 1
ATOM 1491 C CA . GLY A 1 190 ? 2.179 -12.187 -3.488 1.00 92.06 190 GLY A CA 1
ATOM 1492 C C . GLY A 1 190 ? 3.133 -11.727 -4.604 1.00 92.06 190 GLY A C 1
ATOM 1493 O O . GLY A 1 190 ? 4.245 -11.265 -4.339 1.00 92.06 190 GLY A O 1
ATOM 1494 N N . SER A 1 191 ? 2.694 -11.854 -5.861 1.00 92.44 191 SER A N 1
ATOM 1495 C CA . SER A 1 191 ? 3.472 -11.491 -7.056 1.00 92.44 191 SER A CA 1
ATOM 1496 C C . SER A 1 191 ? 3.754 -9.992 -7.166 1.00 92.44 191 SER A C 1
ATOM 1498 O O . SER A 1 191 ? 4.866 -9.625 -7.541 1.00 92.44 191 SER A O 1
ATOM 1500 N N . VAL A 1 192 ? 2.800 -9.132 -6.796 1.00 94.75 192 VAL A N 1
ATOM 1501 C CA . VAL A 1 192 ? 2.972 -7.671 -6.819 1.00 94.75 192 VAL A CA 1
ATOM 1502 C C . VAL A 1 192 ? 4.061 -7.262 -5.838 1.00 94.75 192 VAL A C 1
ATOM 1504 O O . VAL A 1 192 ? 4.995 -6.548 -6.198 1.00 94.75 192 VAL A O 1
ATOM 1507 N N . LEU A 1 193 ? 3.993 -7.775 -4.604 1.00 95.12 193 LEU A N 1
ATOM 1508 C CA . LEU A 1 193 ? 5.029 -7.506 -3.613 1.00 95.12 193 LEU A CA 1
ATOM 1509 C C . LEU A 1 193 ? 6.389 -8.013 -4.099 1.00 95.12 193 LEU A C 1
ATOM 1511 O O . LEU A 1 193 ? 7.364 -7.272 -4.022 1.00 95.12 193 LEU A O 1
ATOM 1515 N N . LYS A 1 194 ? 6.444 -9.230 -4.660 1.00 94.12 194 LYS A N 1
ATOM 1516 C CA . LYS A 1 194 ? 7.661 -9.800 -5.256 1.00 94.12 194 LYS A CA 1
ATOM 1517 C C . LYS A 1 194 ? 8.246 -8.903 -6.353 1.00 94.12 194 LYS A C 1
ATOM 1519 O O . LYS A 1 194 ? 9.467 -8.788 -6.423 1.00 94.12 194 LYS A O 1
ATOM 1524 N N . ALA A 1 195 ? 7.409 -8.304 -7.200 1.00 93.50 195 ALA A N 1
ATOM 1525 C CA . ALA A 1 195 ? 7.846 -7.403 -8.262 1.00 93.50 195 ALA A CA 1
ATOM 1526 C C . ALA A 1 195 ? 8.440 -6.104 -7.699 1.00 93.50 195 ALA A C 1
ATOM 1528 O O . ALA A 1 195 ? 9.499 -5.685 -8.152 1.00 93.50 195 ALA A O 1
ATOM 1529 N N . ILE A 1 196 ? 7.811 -5.525 -6.670 1.00 93.25 196 ILE A N 1
ATOM 1530 C CA . ILE A 1 196 ? 8.286 -4.309 -5.990 1.00 93.25 196 ILE A CA 1
ATOM 1531 C C . ILE A 1 196 ? 9.629 -4.562 -5.291 1.00 93.25 196 ILE A C 1
ATOM 1533 O O . ILE A 1 196 ? 10.597 -3.845 -5.523 1.00 93.25 196 ILE A O 1
ATOM 1537 N N . ILE A 1 197 ? 9.716 -5.601 -4.453 1.00 91.94 197 ILE A N 1
ATOM 1538 C CA . ILE A 1 197 ? 10.904 -5.843 -3.615 1.00 91.94 197 ILE A CA 1
ATOM 1539 C C . ILE A 1 197 ? 12.126 -6.329 -4.399 1.00 91.94 197 ILE A C 1
ATOM 1541 O O . ILE A 1 197 ? 13.248 -6.105 -3.962 1.00 91.94 197 ILE A O 1
ATOM 1545 N N . ASN A 1 198 ? 11.915 -6.995 -5.537 1.00 91.44 198 ASN A N 1
ATOM 1546 C CA . ASN A 1 198 ? 12.984 -7.475 -6.414 1.00 91.44 198 ASN A CA 1
ATOM 1547 C C . ASN A 1 198 ? 13.115 -6.614 -7.678 1.00 91.44 198 ASN A C 1
ATOM 1549 O O . ASN A 1 198 ? 13.669 -7.077 -8.682 1.00 91.44 198 ASN A O 1
ATOM 1553 N N . PHE A 1 199 ? 12.559 -5.400 -7.661 1.00 90.94 199 PHE A N 1
ATOM 1554 C CA . PHE A 1 199 ? 12.731 -4.445 -8.743 1.00 90.94 199 PHE A CA 1
ATOM 1555 C C . PHE A 1 199 ? 14.216 -4.100 -8.898 1.00 90.94 199 PHE A C 1
ATOM 1557 O O . PHE A 1 199 ? 14.928 -3.909 -7.912 1.00 90.94 199 PHE A O 1
ATOM 1564 N N . ARG A 1 200 ? 14.679 -3.999 -10.145 1.00 84.94 200 ARG A N 1
ATOM 1565 C CA . ARG A 1 200 ? 16.022 -3.520 -10.483 1.00 84.94 200 ARG A CA 1
ATOM 1566 C C . ARG A 1 200 ? 15.908 -2.535 -11.629 1.00 84.94 200 ARG A C 1
ATOM 1568 O O . ARG A 1 200 ? 15.103 -2.749 -12.533 1.00 84.94 200 ARG A O 1
ATOM 1575 N N . ASP A 1 201 ? 16.713 -1.480 -11.565 1.00 82.31 201 ASP A N 1
ATOM 1576 C CA . ASP A 1 201 ? 16.742 -0.452 -12.600 1.00 82.31 201 ASP A CA 1
ATOM 1577 C C . ASP A 1 201 ? 17.207 -1.077 -13.933 1.00 82.31 201 ASP A C 1
ATOM 1579 O O . ASP A 1 201 ? 18.321 -1.610 -13.988 1.00 82.31 201 ASP A O 1
ATOM 1583 N N . PRO A 1 202 ? 16.388 -1.019 -15.002 1.00 80.88 202 PRO A N 1
ATOM 1584 C CA . PRO A 1 202 ? 16.757 -1.527 -16.321 1.00 80.88 202 PRO A CA 1
ATOM 1585 C C . PRO A 1 202 ? 18.016 -0.884 -16.924 1.00 80.88 202 PRO A C 1
ATOM 1587 O O . PRO A 1 202 ? 18.618 -1.473 -17.817 1.00 80.88 202 PRO A O 1
ATOM 1590 N N . ARG A 1 203 ? 18.428 0.308 -16.463 1.00 75.00 203 ARG A N 1
ATOM 1591 C CA . ARG A 1 203 ? 19.657 0.991 -16.914 1.00 75.00 203 ARG A CA 1
ATOM 1592 C C . ARG A 1 203 ? 20.928 0.322 -16.411 1.00 75.00 203 ARG A C 1
ATOM 1594 O O . ARG A 1 203 ? 21.993 0.541 -16.983 1.00 75.00 203 ARG A O 1
ATOM 1601 N N . LEU A 1 204 ? 20.847 -0.447 -15.327 1.00 70.00 204 LEU A N 1
ATOM 1602 C CA . LEU A 1 204 ? 22.003 -1.153 -14.795 1.00 70.00 204 LEU A CA 1
ATOM 1603 C C . LEU A 1 204 ? 22.250 -2.386 -15.665 1.00 70.00 204 LEU A C 1
ATOM 1605 O O . LEU A 1 204 ? 21.553 -3.394 -15.556 1.00 70.00 204 LEU A O 1
ATOM 1609 N N . THR A 1 205 ? 23.258 -2.302 -16.534 1.00 56.94 205 THR A N 1
ATOM 1610 C CA . THR A 1 205 ? 23.777 -3.428 -17.314 1.00 56.94 205 THR A CA 1
ATOM 1611 C C . THR A 1 205 ? 24.421 -4.436 -16.377 1.00 56.94 205 THR A C 1
ATOM 1613 O O . THR A 1 205 ? 25.620 -4.426 -16.114 1.00 56.94 205 THR A O 1
ATOM 1616 N N . VAL A 1 206 ? 23.598 -5.330 -15.853 1.00 58.16 206 VAL A N 1
ATOM 1617 C CA . VAL A 1 206 ? 24.071 -6.520 -15.166 1.00 58.16 206 VAL A CA 1
ATOM 1618 C C . VAL A 1 206 ? 24.049 -7.633 -16.190 1.00 58.16 206 VAL A C 1
ATOM 1620 O O . VAL A 1 206 ? 23.023 -7.854 -16.838 1.00 58.16 206 VAL A O 1
ATOM 1623 N N . ALA A 1 207 ? 25.200 -8.273 -16.401 1.00 51.69 207 ALA A N 1
ATOM 1624 C CA . ALA A 1 207 ? 25.313 -9.367 -17.349 1.00 51.69 207 ALA A CA 1
ATOM 1625 C C . ALA A 1 207 ? 24.192 -10.373 -17.063 1.00 51.69 207 ALA A C 1
ATOM 1627 O O . ALA A 1 207 ? 23.995 -10.774 -15.917 1.00 51.69 207 ALA A O 1
ATOM 1628 N N . ALA A 1 208 ? 23.458 -10.790 -18.097 1.00 47.69 208 ALA A N 1
ATOM 1629 C CA . ALA A 1 208 ? 22.350 -11.745 -17.983 1.00 47.69 208 ALA A CA 1
ATOM 1630 C C . ALA A 1 208 ? 22.751 -13.083 -17.312 1.00 47.69 208 ALA A C 1
ATOM 1632 O O . ALA A 1 208 ? 21.889 -13.890 -16.970 1.00 47.69 208 ALA A O 1
ATOM 1633 N N . HIS A 1 209 ? 24.055 -13.301 -17.121 1.00 47.91 209 HIS A N 1
ATOM 1634 C CA . HIS A 1 209 ? 24.672 -14.450 -16.471 1.00 47.91 209 HIS A CA 1
ATOM 1635 C C . HIS A 1 209 ? 24.821 -14.330 -14.947 1.00 47.91 209 HIS A C 1
ATOM 1637 O O . HIS A 1 209 ? 25.089 -15.342 -14.303 1.00 47.91 209 HIS A O 1
ATOM 1643 N N . ASP A 1 210 ? 24.603 -13.158 -14.343 1.00 58.97 210 ASP A N 1
ATOM 1644 C CA . ASP A 1 210 ? 24.561 -13.061 -12.885 1.00 58.97 210 ASP A CA 1
ATOM 1645 C C . ASP A 1 210 ? 23.201 -13.552 -12.375 1.00 58.97 210 ASP A C 1
ATOM 1647 O O . ASP A 1 210 ? 22.206 -12.823 -12.322 1.00 58.97 210 ASP A O 1
ATOM 1651 N N . GLY A 1 211 ? 23.149 -14.835 -12.025 1.00 68.38 211 GLY A N 1
ATOM 1652 C CA . GLY A 1 211 ? 21.961 -15.465 -11.464 1.00 68.38 211 GLY A CA 1
ATOM 1653 C C . GLY A 1 211 ? 21.427 -14.723 -10.232 1.00 68.38 211 GLY A C 1
ATOM 1654 O O . GLY A 1 211 ? 22.177 -14.245 -9.378 1.00 68.38 211 GLY A O 1
ATOM 1655 N N . ARG A 1 212 ? 20.096 -14.655 -10.117 1.00 79.38 212 ARG A N 1
ATOM 1656 C CA . ARG A 1 212 ? 19.423 -14.132 -8.922 1.00 79.38 212 ARG A CA 1
ATOM 1657 C C . ARG A 1 212 ? 19.533 -15.144 -7.793 1.00 79.38 212 ARG A C 1
ATOM 1659 O O . ARG A 1 212 ? 19.051 -16.269 -7.923 1.00 79.38 212 ARG A O 1
ATOM 1666 N N . VAL A 1 213 ? 20.088 -14.721 -6.666 1.00 83.62 213 VAL A N 1
ATOM 1667 C CA . VAL A 1 213 ? 20.249 -15.573 -5.489 1.00 83.62 213 VAL A CA 1
ATOM 1668 C C . VAL A 1 213 ? 19.161 -15.240 -4.472 1.00 83.62 213 VAL A C 1
ATOM 1670 O O . VAL A 1 213 ? 19.071 -14.086 -4.044 1.00 83.62 213 VAL A O 1
ATOM 1673 N N . PRO A 1 214 ? 18.317 -16.206 -4.066 1.00 85.81 214 PRO A N 1
ATOM 1674 C CA . PRO A 1 214 ? 17.369 -15.990 -2.984 1.00 85.81 214 PRO A CA 1
ATOM 1675 C C . PRO A 1 214 ? 18.119 -15.849 -1.654 1.00 85.81 214 PRO A C 1
ATOM 1677 O O . PRO A 1 214 ? 18.892 -16.722 -1.273 1.00 85.81 214 PRO A O 1
ATOM 1680 N N . VAL A 1 215 ? 17.867 -14.759 -0.932 1.00 86.62 215 VAL A N 1
ATOM 1681 C CA . VAL A 1 215 ? 18.473 -14.489 0.388 1.00 86.62 215 VAL A CA 1
ATOM 1682 C C . VAL A 1 215 ? 17.512 -14.713 1.545 1.00 86.62 215 VAL A C 1
ATOM 1684 O O . VAL A 1 215 ? 17.930 -14.790 2.697 1.00 86.62 215 VAL A O 1
ATOM 1687 N N . GLY A 1 216 ? 16.219 -14.822 1.256 1.00 88.00 216 GLY A N 1
ATOM 1688 C CA . GLY A 1 216 ? 15.200 -15.048 2.267 1.00 88.00 216 GLY A CA 1
ATOM 1689 C C . GLY A 1 216 ? 13.812 -14.729 1.744 1.00 88.00 216 GLY A C 1
ATOM 1690 O O . GLY A 1 216 ? 13.568 -14.739 0.538 1.00 88.00 216 GLY A O 1
ATOM 1691 N N . GLN A 1 217 ? 12.902 -14.439 2.666 1.00 90.00 217 GLN A N 1
ATOM 1692 C CA . GLN A 1 217 ? 11.523 -14.072 2.367 1.00 90.00 217 GLN A CA 1
ATOM 1693 C C . GLN A 1 217 ? 11.132 -12.806 3.127 1.00 90.00 217 GLN A C 1
ATOM 1695 O O . GLN A 1 217 ? 11.725 -12.479 4.159 1.00 90.00 217 GLN A O 1
ATOM 1700 N N . VAL A 1 218 ? 10.138 -12.085 2.614 1.00 89.50 218 VAL A N 1
ATOM 1701 C CA . VAL A 1 218 ? 9.652 -10.852 3.241 1.00 89.50 218 VAL A CA 1
ATOM 1702 C C . VAL A 1 218 ? 8.970 -11.158 4.572 1.00 89.50 218 VAL A C 1
ATOM 1704 O O . VAL A 1 218 ? 8.101 -12.022 4.664 1.00 89.50 218 VAL A O 1
ATOM 1707 N N . ARG A 1 219 ? 9.319 -10.384 5.603 1.00 87.06 219 ARG A N 1
ATOM 1708 C CA . ARG A 1 219 ? 8.667 -10.417 6.913 1.00 87.06 219 ARG A CA 1
ATOM 1709 C C . ARG A 1 219 ? 8.564 -9.005 7.478 1.00 87.06 219 ARG A C 1
ATOM 1711 O O . ARG A 1 219 ? 9.583 -8.355 7.685 1.00 87.06 219 ARG A O 1
ATOM 1718 N N . TYR A 1 220 ? 7.344 -8.543 7.756 1.00 84.62 220 TYR A N 1
ATOM 1719 C CA . TYR A 1 220 ? 7.115 -7.207 8.329 1.00 84.62 220 TYR A CA 1
ATOM 1720 C C . TYR A 1 220 ? 7.138 -7.177 9.858 1.00 84.62 220 TYR A C 1
ATOM 1722 O O . TYR A 1 220 ? 7.470 -6.156 10.449 1.00 84.62 220 TYR A O 1
ATOM 1730 N N . ALA A 1 221 ? 6.795 -8.287 10.514 1.00 78.50 221 ALA A N 1
ATOM 1731 C CA . ALA A 1 221 ? 6.746 -8.370 11.969 1.00 78.50 221 ALA A CA 1
ATOM 1732 C C . ALA A 1 221 ? 7.280 -9.711 12.479 1.00 78.50 221 ALA A C 1
ATOM 1734 O O . ALA A 1 221 ? 7.211 -10.737 11.798 1.00 78.50 221 ALA A O 1
ATOM 1735 N N . SER A 1 222 ? 7.752 -9.728 13.727 1.00 70.06 222 SER A N 1
ATOM 1736 C CA . SER A 1 222 ? 8.068 -10.974 14.439 1.00 70.06 222 SER A CA 1
ATOM 1737 C C . SER A 1 222 ? 6.835 -11.879 14.559 1.00 70.06 222 SER A C 1
ATOM 1739 O O . SER A 1 222 ? 6.943 -13.098 14.478 1.00 70.06 222 SER A O 1
ATOM 1741 N N . SER A 1 223 ? 5.642 -11.299 14.653 1.00 67.88 223 SER A N 1
ATOM 1742 C CA . SER A 1 223 ? 4.385 -12.032 14.515 1.00 67.88 223 SER A CA 1
ATOM 1743 C C . SER A 1 223 ? 4.114 -12.338 13.039 1.00 67.88 223 SER A C 1
ATOM 1745 O O . SER A 1 223 ? 3.457 -11.562 12.345 1.00 67.88 223 SER A O 1
ATOM 1747 N N . HIS A 1 224 ? 4.644 -13.463 12.555 1.00 68.69 224 HIS A N 1
ATOM 1748 C CA . HIS A 1 224 ? 4.427 -13.946 11.190 1.00 68.69 224 HIS A CA 1
ATOM 1749 C C . HIS A 1 224 ? 3.116 -14.726 11.134 1.00 68.69 224 HIS A C 1
ATOM 1751 O O . HIS A 1 224 ? 3.030 -15.831 11.666 1.00 68.69 224 HIS A O 1
ATOM 1757 N N . ARG A 1 225 ? 2.068 -14.122 10.568 1.00 71.69 225 ARG A N 1
ATOM 1758 C CA . ARG A 1 225 ? 0.738 -14.738 10.492 1.00 71.69 225 ARG A CA 1
ATOM 1759 C C . ARG A 1 225 ? 0.409 -15.100 9.036 1.00 71.69 225 ARG A C 1
ATOM 1761 O O . ARG A 1 225 ? 0.457 -14.197 8.199 1.00 71.69 225 ARG A O 1
ATOM 1768 N N . PRO A 1 226 ? 0.009 -16.352 8.729 1.00 70.75 226 PRO A N 1
ATOM 1769 C CA . PRO A 1 226 ? -0.205 -16.813 7.348 1.00 70.75 226 PRO A CA 1
ATOM 1770 C C . PRO A 1 226 ? -1.202 -15.971 6.540 1.00 70.75 226 PRO A C 1
ATOM 1772 O O . PRO A 1 226 ? -1.030 -15.747 5.346 1.00 70.75 226 PRO A O 1
ATOM 1775 N N . PHE A 1 227 ? -2.227 -15.427 7.200 1.00 76.12 227 PHE A N 1
ATOM 1776 C CA . PHE A 1 227 ? -3.277 -14.644 6.546 1.00 76.12 227 PHE A CA 1
ATOM 1777 C C . PHE A 1 227 ? -2.815 -13.276 6.010 1.00 76.12 227 PHE A C 1
ATOM 1779 O O . PHE A 1 227 ? -3.599 -12.588 5.367 1.00 76.12 227 PHE A O 1
ATOM 1786 N N . GLN A 1 228 ? -1.570 -12.849 6.261 1.00 75.44 228 GLN A N 1
ATOM 1787 C CA . GLN A 1 228 ? -1.051 -11.567 5.766 1.00 75.44 228 GLN A CA 1
ATOM 1788 C C . GLN A 1 228 ? -0.838 -11.530 4.244 1.00 75.44 228 GLN A C 1
ATOM 1790 O O . GLN A 1 228 ? -0.635 -10.439 3.707 1.00 75.44 228 GLN A O 1
ATOM 1795 N N . GLY A 1 229 ? -0.850 -12.686 3.564 1.00 75.75 229 GLY A N 1
ATOM 1796 C CA . GLY A 1 229 ? -0.681 -12.787 2.107 1.00 75.75 229 GLY A CA 1
ATOM 1797 C C . GLY A 1 229 ? 0.736 -12.476 1.605 1.00 75.75 229 GLY A C 1
ATOM 1798 O O . GLY A 1 229 ? 0.940 -12.257 0.413 1.00 75.75 229 GLY A O 1
ATOM 1799 N N . ILE A 1 230 ? 1.713 -12.424 2.513 1.00 79.06 230 ILE A N 1
ATOM 1800 C CA . ILE A 1 230 ? 3.128 -12.143 2.212 1.00 79.06 230 ILE A CA 1
ATOM 1801 C C . ILE A 1 230 ? 4.025 -13.371 2.383 1.00 79.06 230 ILE A C 1
ATOM 1803 O O . ILE A 1 230 ? 5.229 -13.291 2.149 1.00 79.06 230 ILE A O 1
ATOM 1807 N N . ASP A 1 231 ? 3.448 -14.484 2.833 1.00 77.12 231 ASP A N 1
ATOM 1808 C CA . ASP A 1 231 ? 4.197 -15.698 3.118 1.00 77.12 231 ASP A CA 1
ATOM 1809 C C . ASP A 1 231 ? 4.791 -16.271 1.827 1.00 77.12 231 ASP A C 1
ATOM 1811 O O . ASP A 1 231 ? 4.143 -16.265 0.777 1.00 77.12 231 ASP A O 1
ATOM 1815 N N . GLY A 1 232 ? 6.045 -16.717 1.878 1.00 81.31 232 GLY A N 1
ATOM 1816 C CA . GLY A 1 232 ? 6.717 -17.273 0.706 1.00 81.31 232 GLY A CA 1
ATOM 1817 C C . GLY A 1 232 ? 7.218 -16.258 -0.327 1.00 81.31 232 GLY A C 1
ATOM 1818 O O . GLY A 1 232 ? 7.809 -16.690 -1.313 1.00 81.31 232 GLY A O 1
ATOM 1819 N N . VAL A 1 233 ? 7.034 -14.940 -0.147 1.00 89.56 233 VAL A N 1
ATOM 1820 C CA . VAL A 1 233 ? 7.533 -13.935 -1.108 1.00 89.56 233 VAL A CA 1
ATOM 1821 C C . VAL A 1 233 ? 9.062 -13.846 -1.017 1.00 89.56 233 VAL A C 1
ATOM 1823 O O . VAL A 1 233 ? 9.570 -13.320 -0.023 1.00 89.56 233 VAL A O 1
ATOM 1826 N N . PRO A 1 234 ? 9.820 -14.336 -2.022 1.00 90.69 234 PRO A N 1
ATOM 1827 C CA . PRO A 1 234 ? 11.266 -14.443 -1.920 1.00 90.69 234 PRO A CA 1
ATOM 1828 C C . PRO A 1 234 ? 11.933 -13.098 -2.197 1.00 90.69 234 PRO A C 1
ATOM 1830 O O . PRO A 1 234 ? 11.586 -12.407 -3.158 1.00 90.69 234 PRO A O 1
ATOM 1833 N N . VAL A 1 235 ? 12.935 -12.773 -1.389 1.00 90.12 235 VAL A N 1
ATOM 1834 C CA . VAL A 1 235 ? 13.870 -11.676 -1.634 1.00 90.12 235 VAL A CA 1
ATOM 1835 C C . VAL A 1 235 ? 15.074 -12.253 -2.358 1.00 90.12 235 VAL A C 1
ATOM 1837 O O . VAL A 1 235 ? 15.662 -13.240 -1.913 1.00 90.12 235 VAL A O 1
ATOM 1840 N N . GLN A 1 236 ? 15.424 -11.646 -3.478 1.00 89.50 236 GLN A N 1
ATOM 1841 C CA . GLN A 1 236 ? 16.522 -12.044 -4.335 1.00 89.50 236 GLN A CA 1
ATOM 1842 C C . GLN A 1 236 ? 17.475 -10.871 -4.503 1.00 89.50 236 GLN A C 1
ATOM 1844 O O . GLN A 1 236 ? 17.046 -9.732 -4.669 1.00 89.50 236 GLN A O 1
ATOM 1849 N N . ILE A 1 237 ? 18.768 -11.165 -4.504 1.00 85.50 237 ILE A N 1
ATOM 1850 C CA . ILE A 1 237 ? 19.808 -10.190 -4.823 1.00 85.50 237 ILE A CA 1
ATOM 1851 C C . ILE A 1 237 ? 20.696 -10.743 -5.925 1.00 85.50 237 ILE A C 1
ATOM 1853 O O . ILE A 1 237 ? 20.733 -11.954 -6.163 1.00 85.50 237 ILE A O 1
ATOM 1857 N N . THR A 1 238 ? 21.434 -9.855 -6.575 1.00 81.12 238 THR A N 1
ATOM 1858 C CA . THR A 1 238 ? 22.460 -10.266 -7.529 1.00 81.12 238 THR A CA 1
ATOM 1859 C C . THR A 1 238 ? 23.826 -10.151 -6.859 1.00 81.12 238 THR A C 1
ATOM 1861 O O . THR A 1 238 ? 24.101 -9.111 -6.261 1.00 81.12 238 THR A O 1
ATOM 1864 N N . PRO A 1 239 ? 24.701 -11.170 -6.925 1.00 77.75 239 PRO A N 1
ATOM 1865 C CA . PRO A 1 239 ? 26.019 -11.108 -6.290 1.00 77.75 239 PRO A CA 1
ATOM 1866 C C . PRO A 1 239 ? 26.856 -9.895 -6.717 1.00 77.75 239 PRO A C 1
ATOM 1868 O O . PRO A 1 239 ? 27.594 -9.337 -5.906 1.00 77.75 239 PRO A O 1
ATOM 1871 N N . THR A 1 240 ? 26.699 -9.429 -7.957 1.00 75.81 240 THR A N 1
ATOM 1872 C CA . THR A 1 240 ? 27.383 -8.231 -8.454 1.00 75.81 240 THR A CA 1
ATOM 1873 C C . THR A 1 240 ? 26.944 -6.933 -7.785 1.00 75.81 240 THR A C 1
ATOM 1875 O O . THR A 1 240 ? 27.773 -6.033 -7.679 1.00 75.81 240 THR A O 1
ATOM 1878 N N . ASP A 1 241 ? 25.731 -6.842 -7.224 1.00 73.44 241 ASP A N 1
ATOM 1879 C CA . ASP A 1 241 ? 25.346 -5.693 -6.385 1.00 73.44 241 ASP A CA 1
ATOM 1880 C C . ASP A 1 241 ? 26.199 -5.628 -5.117 1.00 73.44 241 ASP A C 1
ATOM 1882 O O . ASP A 1 241 ? 26.638 -4.554 -4.700 1.00 73.44 241 ASP A O 1
ATOM 1886 N N . LEU A 1 242 ? 26.477 -6.792 -4.517 1.00 71.56 242 LEU A N 1
ATOM 1887 C CA . LEU A 1 242 ? 27.265 -6.873 -3.291 1.00 71.56 242 LEU A CA 1
ATOM 1888 C C . LEU A 1 242 ? 28.720 -6.462 -3.529 1.00 71.56 242 LEU A C 1
ATOM 1890 O O . LEU A 1 242 ? 29.286 -5.705 -2.735 1.00 71.56 242 LEU A O 1
ATOM 1894 N N . LEU A 1 243 ? 29.298 -6.955 -4.628 1.00 69.81 243 LEU A N 1
ATOM 1895 C CA . LEU A 1 243 ? 30.686 -6.708 -5.014 1.00 69.81 243 LEU A CA 1
ATOM 1896 C C . LEU A 1 243 ? 30.890 -5.280 -5.538 1.00 69.81 243 LEU A C 1
ATOM 1898 O O . LEU A 1 243 ? 31.838 -4.606 -5.138 1.00 69.81 243 LEU A O 1
ATOM 1902 N N . GLY A 1 244 ? 29.992 -4.808 -6.405 1.00 65.62 244 GLY A N 1
ATOM 1903 C CA . GLY A 1 244 ? 30.116 -3.523 -7.091 1.00 65.62 244 GLY A CA 1
ATOM 1904 C C . GLY A 1 244 ? 29.893 -2.311 -6.187 1.00 65.62 244 GLY A C 1
ATOM 1905 O O . GLY A 1 244 ? 30.548 -1.288 -6.374 1.00 65.62 244 GLY A O 1
ATOM 1906 N N . GLN A 1 245 ? 29.020 -2.416 -5.177 1.00 68.19 245 GLN A N 1
ATOM 1907 C CA . GLN A 1 245 ? 28.656 -1.277 -4.320 1.00 68.19 245 GLN A CA 1
ATOM 1908 C C . GLN A 1 245 ? 29.369 -1.233 -2.958 1.00 68.19 245 GLN A C 1
ATOM 1910 O O . GLN A 1 245 ? 28.989 -0.439 -2.100 1.00 68.19 245 GLN A O 1
ATOM 1915 N N . LYS A 1 246 ? 30.417 -2.045 -2.741 1.00 72.50 246 LYS A N 1
ATOM 1916 C CA . LYS A 1 246 ? 31.134 -2.140 -1.448 1.00 72.50 246 LYS A CA 1
ATOM 1917 C C . LYS A 1 246 ? 30.170 -2.381 -0.275 1.00 72.50 246 LYS A C 1
ATOM 1919 O O . LYS A 1 246 ? 30.154 -1.636 0.704 1.00 72.50 246 LYS A O 1
ATOM 1924 N N . THR A 1 247 ? 29.344 -3.420 -0.386 1.00 76.25 247 THR A N 1
ATOM 1925 C CA . THR A 1 247 ? 28.317 -3.706 0.624 1.00 76.25 247 THR A CA 1
ATOM 1926 C C . THR A 1 247 ? 28.941 -4.045 1.979 1.00 76.25 247 THR A C 1
ATOM 1928 O O . THR A 1 247 ? 29.836 -4.884 2.071 1.00 76.25 247 THR A O 1
ATOM 1931 N N . ALA A 1 248 ? 28.436 -3.422 3.045 1.00 77.31 248 ALA A N 1
ATOM 1932 C CA . ALA A 1 248 ? 28.828 -3.717 4.418 1.00 77.31 248 ALA A CA 1
ATOM 1933 C C . ALA A 1 248 ? 27.734 -4.518 5.135 1.00 77.31 248 ALA A C 1
ATOM 1935 O O . ALA A 1 248 ? 26.553 -4.176 5.075 1.00 77.31 248 ALA A O 1
ATOM 1936 N N . LEU A 1 249 ? 28.135 -5.574 5.845 1.00 77.94 249 LEU A N 1
ATOM 1937 C CA . LEU A 1 249 ? 27.238 -6.414 6.631 1.00 77.94 249 LEU A CA 1
ATOM 1938 C C . LEU A 1 249 ? 27.473 -6.183 8.125 1.00 77.94 249 LEU A C 1
ATOM 1940 O O . LEU A 1 249 ? 28.518 -6.539 8.670 1.00 77.94 249 LEU A O 1
ATOM 1944 N N . PHE A 1 250 ? 26.467 -5.635 8.800 1.00 78.50 250 PHE A N 1
ATOM 1945 C CA . PHE A 1 250 ? 26.495 -5.376 10.238 1.00 78.50 250 PHE A CA 1
ATOM 1946 C C . PHE A 1 250 ? 25.526 -6.294 10.990 1.00 78.50 250 PHE A C 1
ATOM 1948 O O . PHE A 1 250 ? 24.554 -6.800 10.437 1.00 78.50 250 PHE A O 1
ATOM 1955 N N . GLY A 1 251 ? 25.801 -6.530 12.272 1.00 76.62 251 GLY A N 1
ATOM 1956 C CA . GLY A 1 251 ? 25.003 -7.407 13.132 1.00 76.62 251 GLY A CA 1
ATOM 1957 C C . GLY A 1 251 ? 25.776 -7.850 14.373 1.00 76.62 251 GLY A C 1
ATOM 1958 O O . GLY A 1 251 ? 27.007 -7.799 14.397 1.00 76.62 251 GLY A O 1
ATOM 1959 N N . MET A 1 252 ? 25.081 -8.319 15.407 1.00 82.94 252 MET A N 1
ATOM 1960 C CA . MET A 1 252 ? 25.708 -8.843 16.631 1.00 82.94 252 MET A CA 1
ATOM 1961 C C . MET A 1 252 ? 26.246 -10.270 16.427 1.00 82.94 252 MET A C 1
ATOM 1963 O O . MET A 1 252 ? 26.050 -10.898 15.381 1.00 82.94 252 MET A O 1
ATOM 1967 N N . THR A 1 253 ? 27.013 -10.802 17.378 1.00 77.12 253 THR A N 1
ATOM 1968 C CA . THR A 1 253 ? 27.461 -12.204 17.320 1.00 77.12 253 THR A CA 1
ATOM 1969 C C . THR A 1 253 ? 26.249 -13.148 17.279 1.00 77.12 253 THR A C 1
ATOM 1971 O O . THR A 1 253 ? 25.238 -12.903 17.931 1.00 77.12 253 THR A O 1
ATOM 1974 N N . ARG A 1 254 ? 26.331 -14.218 16.468 1.00 69.44 254 ARG A N 1
ATOM 1975 C CA . ARG A 1 254 ? 25.261 -15.223 16.266 1.00 69.44 254 ARG A CA 1
ATOM 1976 C C . ARG A 1 254 ? 23.968 -14.720 15.584 1.00 69.44 254 ARG A C 1
ATOM 1978 O O . ARG A 1 254 ? 22.984 -15.444 15.562 1.00 69.44 254 ARG A O 1
ATOM 1985 N N . THR A 1 255 ? 23.963 -13.545 14.946 1.00 74.06 255 THR A N 1
ATOM 1986 C CA . THR A 1 255 ? 22.793 -13.041 14.183 1.00 74.06 255 THR A CA 1
ATOM 1987 C C . THR A 1 255 ? 22.826 -13.381 12.687 1.00 74.06 255 THR A C 1
ATOM 1989 O O . THR A 1 255 ? 22.218 -12.682 11.885 1.00 74.06 255 THR A O 1
ATOM 1992 N N . GLY A 1 256 ? 23.580 -14.410 12.287 1.00 73.06 256 GLY A N 1
ATOM 1993 C CA . GLY A 1 256 ? 23.613 -14.883 10.898 1.00 73.06 256 GLY A CA 1
ATOM 1994 C C . GLY A 1 256 ? 24.601 -14.183 9.959 1.00 73.06 256 GLY A C 1
ATOM 1995 O O . GLY A 1 256 ? 24.628 -14.539 8.790 1.00 73.06 256 GLY A O 1
ATOM 1996 N N . LYS A 1 257 ? 25.459 -13.264 10.439 1.00 80.19 257 LYS A N 1
ATOM 1997 C CA . LYS A 1 257 ? 26.427 -12.555 9.573 1.00 80.19 257 LYS A CA 1
ATOM 1998 C C . LYS A 1 257 ? 27.304 -13.492 8.730 1.00 80.19 257 LYS A C 1
ATOM 2000 O O . LYS A 1 257 ? 27.361 -13.332 7.521 1.0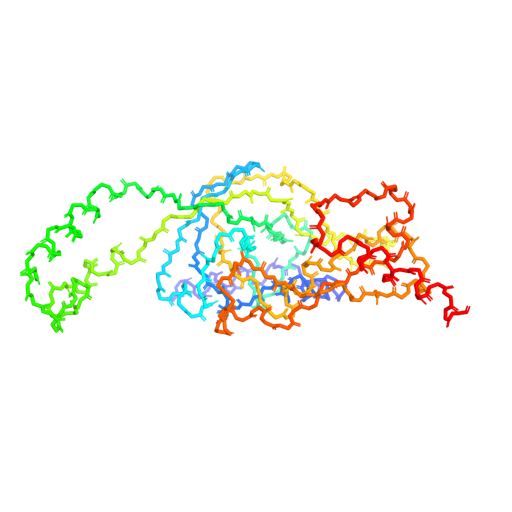0 80.19 257 LYS A O 1
ATOM 2005 N N . SER A 1 258 ? 27.955 -14.478 9.355 1.00 72.62 258 SER A N 1
ATOM 2006 C CA . SER A 1 258 ? 28.818 -15.431 8.638 1.00 72.62 258 SER A CA 1
ATOM 2007 C C . SER A 1 258 ? 28.036 -16.231 7.593 1.00 72.62 258 SER A C 1
ATOM 2009 O O . SER A 1 258 ? 28.492 -16.364 6.466 1.00 72.62 258 SER A O 1
ATOM 2011 N N . ASN A 1 259 ? 26.811 -16.650 7.931 1.00 73.00 259 ASN A N 1
ATOM 2012 C CA . ASN A 1 259 ? 25.924 -17.371 7.018 1.00 73.00 259 ASN A CA 1
ATOM 2013 C C . ASN A 1 259 ? 25.523 -16.507 5.807 1.00 73.00 259 ASN A C 1
ATOM 2015 O O . ASN A 1 259 ? 25.489 -16.990 4.683 1.00 73.00 259 ASN A O 1
ATOM 2019 N N . THR A 1 260 ? 25.265 -15.209 6.008 1.00 73.69 260 THR A N 1
ATOM 2020 C CA . THR A 1 260 ? 24.976 -14.272 4.910 1.00 73.69 260 THR A CA 1
ATOM 2021 C C . THR A 1 260 ? 26.193 -14.046 4.007 1.00 73.69 260 THR A C 1
ATOM 2023 O O . THR A 1 260 ? 26.020 -13.929 2.798 1.00 73.69 260 THR A O 1
ATOM 2026 N N . THR A 1 261 ? 27.413 -14.022 4.554 1.00 69.00 261 THR A N 1
ATOM 2027 C CA . THR A 1 261 ? 28.655 -13.891 3.766 1.00 69.00 261 THR A CA 1
ATOM 2028 C C . THR A 1 261 ? 28.987 -15.153 2.959 1.00 69.00 261 THR A C 1
ATOM 2030 O O . THR A 1 261 ? 29.629 -15.063 1.915 1.00 69.00 261 THR A O 1
ATOM 2033 N N . GLU A 1 262 ? 28.554 -16.330 3.411 1.00 66.56 262 GLU A N 1
ATOM 2034 C CA . GLU A 1 262 ? 28.790 -17.604 2.718 1.00 66.56 262 GLU A CA 1
ATOM 2035 C C . GLU A 1 262 ? 27.856 -17.840 1.521 1.00 66.56 262 GLU A C 1
ATOM 2037 O O . GLU A 1 262 ? 28.220 -18.564 0.589 1.00 66.56 262 GLU A O 1
ATOM 2042 N N . LEU A 1 263 ? 26.677 -17.205 1.503 1.00 65.06 263 LEU A N 1
ATOM 2043 C CA . LEU A 1 263 ? 25.705 -17.359 0.414 1.00 65.06 263 LEU A CA 1
ATOM 2044 C C . LEU A 1 263 ? 26.294 -16.968 -0.960 1.00 65.06 263 LEU A C 1
ATOM 2046 O O . LEU A 1 263 ? 26.217 -17.785 -1.876 1.00 65.06 263 LEU A O 1
ATOM 2050 N N . PRO A 1 264 ? 26.938 -15.795 -1.145 1.00 58.34 264 PRO A N 1
ATOM 2051 C CA . PRO A 1 264 ? 27.533 -15.436 -2.433 1.00 58.34 264 PRO A CA 1
ATOM 2052 C C . PRO A 1 264 ? 28.796 -16.247 -2.772 1.00 58.34 264 PRO A C 1
ATOM 2054 O O . PRO A 1 264 ? 29.034 -16.543 -3.941 1.00 58.34 264 PRO A O 1
ATOM 2057 N N . SER A 1 265 ? 29.611 -16.615 -1.774 1.00 55.94 265 SER A N 1
ATOM 2058 C CA . SER A 1 265 ? 30.912 -17.276 -1.988 1.00 55.94 265 SER A CA 1
ATOM 2059 C C . SER A 1 265 ? 30.794 -18.763 -2.332 1.00 55.94 265 SER A C 1
ATOM 2061 O O . SER A 1 265 ? 31.614 -19.291 -3.082 1.00 55.94 265 SER A O 1
ATOM 2063 N N . THR A 1 266 ? 29.752 -19.433 -1.838 1.00 53.47 266 THR A N 1
ATOM 2064 C CA . THR A 1 266 ? 29.438 -20.821 -2.211 1.00 53.47 266 THR A CA 1
ATOM 2065 C C . THR A 1 266 ? 28.980 -20.907 -3.669 1.00 53.47 266 THR A C 1
ATOM 2067 O O . THR A 1 266 ? 29.291 -21.869 -4.365 1.00 53.47 266 THR A O 1
ATOM 2070 N N . ILE A 1 267 ? 28.300 -19.869 -4.162 1.00 50.84 267 ILE A N 1
ATOM 2071 C CA . ILE A 1 267 ? 27.747 -19.823 -5.520 1.00 50.84 267 ILE A CA 1
ATOM 2072 C C . ILE A 1 267 ? 28.831 -19.498 -6.553 1.00 50.84 267 ILE A C 1
ATOM 2074 O O . ILE A 1 267 ? 28.837 -20.096 -7.623 1.00 50.84 267 ILE A O 1
ATOM 2078 N N . SER A 1 268 ? 29.808 -18.642 -6.226 1.00 47.38 268 SER A N 1
ATOM 2079 C CA . SER A 1 268 ? 30.926 -18.355 -7.141 1.00 47.38 268 SER A CA 1
ATOM 2080 C C . SER A 1 268 ? 31.924 -19.513 -7.291 1.00 47.38 268 SER A C 1
ATOM 2082 O O . SER A 1 268 ? 32.785 -19.449 -8.160 1.00 47.38 268 SER A O 1
ATOM 2084 N N . ARG A 1 269 ? 31.876 -20.527 -6.414 1.00 42.31 269 ARG A N 1
ATOM 2085 C CA . ARG A 1 269 ? 32.734 -21.727 -6.475 1.00 42.31 269 ARG A CA 1
ATOM 2086 C C . ARG A 1 269 ? 32.082 -22.908 -7.201 1.00 42.31 269 ARG A C 1
ATOM 2088 O O . ARG A 1 269 ? 32.752 -23.912 -7.413 1.00 42.31 269 ARG A O 1
ATOM 2095 N N . GLY A 1 270 ? 30.792 -22.807 -7.524 1.00 42.69 270 GLY A N 1
ATOM 2096 C CA . GLY A 1 270 ? 30.015 -23.840 -8.217 1.00 42.69 270 GLY A CA 1
ATOM 2097 C C . GLY A 1 270 ? 29.805 -23.582 -9.713 1.00 42.69 270 GLY A C 1
ATOM 2098 O O . GLY A 1 270 ? 28.985 -24.273 -10.314 1.00 42.69 270 GLY A O 1
ATOM 2099 N N . VAL A 1 271 ? 30.502 -22.591 -10.282 1.00 36.94 271 VAL A N 1
ATOM 2100 C CA . VAL A 1 271 ? 30.572 -22.285 -11.722 1.00 36.94 271 VAL A CA 1
ATOM 2101 C C . VAL A 1 271 ? 31.983 -22.567 -12.212 1.00 36.94 271 VAL A C 1
ATOM 2103 O O . VAL A 1 271 ? 32.926 -22.169 -11.490 1.00 36.94 271 VAL A O 1
#

Nearest PDB structures (foldseek):
  8ftm-assembly1_A  TM=4.860E-01  e=2.488E-02  Thermochaetoides thermophila DSM 1495
  8ftm-assembly2_B  TM=4.548E-01  e=2.346E-02  Thermochaetoides thermophila DSM 1495
  2gpj-assembly1_A  TM=3.636E-01  e=8.990E-01  Shewanella p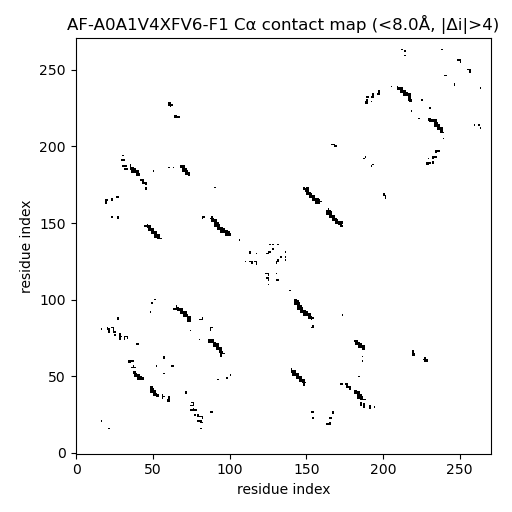utrefaciens CN-32
  3ke6-assembly3_B-2  TM=2.169E-01  e=8.400E+00  Mycobacterium tuberculosis

Mean predicted aligned error: 9.09 Å

Sequence (271 aa):
MVDIVSKLAGKLNEPELTEPLQVASRALTALVEDSAYVGEVYSLGYDEALAQIHDFHRQRVGGIPALSFLIATRVRPGDLVDVRQEDASIVLLRVLDKSNLPNAEEALRVRVETAQRVSGEVDRHWDDRAVMDPTTHNMLSYAGVRCRVLGTYYMVNIGADDAPEFRLFFGSDISNYYPNRGLKVFKPRGSVLKAIINFRDPRLTVAAHDGRVPVGQVRYASSHRPFQGIDGVPVQITPTDLLGQKTALFGMTRTGKSNTTELPSTISRGV

Secondary structure (DSSP, 8-state):
-HHHHHHHHHHTSSPPPPHHHHHHHHHHHTT--GGGEEEEEEEE-SSEEEEEEEHHHHHHTT---TT-EEEEES--TT----TTSTTS-EEEEEEEEEE--TTHHHHHHHHHHHHHHTTT-TT--TT-TTTS-HHHHHHHTEEEEEEEEEEEEEEEE-SBTTB--EEEEEESS-S---TT--EEEE---HHHHHHHHT---TTS---TTSPPEEEEE--SSSS--GGGS-TT-EEEE-HHHHHHTT------TTSSHHHHHHHHHHHTT--

Solvent-accessible surface area (backbone atoms only — not comparable to full-atom values): 15585 Å² total; per-residue (Å²): 118,70,67,58,54,51,56,50,59,59,63,73,70,56,79,82,71,52,70,57,46,49,53,39,16,51,62,57,22,62,66,44,54,79,81,22,40,32,40,33,41,78,42,72,58,69,57,41,33,37,29,42,34,34,51,73,36,30,55,72,39,38,51,82,58,51,65,29,58,35,36,36,26,68,61,46,59,89,53,88,46,65,41,88,41,82,64,40,32,39,35,37,30,32,32,64,49,75,37,80,48,98,58,43,68,61,50,48,51,54,51,52,54,43,39,59,75,43,62,88,44,87,94,55,56,52,84,33,74,92,72,32,55,73,67,60,49,56,64,63,38,50,47,29,34,29,23,36,43,55,17,28,35,36,57,43,74,76,42,50,94,94,53,61,38,59,43,72,42,75,42,79,44,61,97,75,83,60,93,90,59,75,24,44,26,26,47,62,36,46,70,38,33,35,50,63,76,54,59,68,62,78,84,61,87,64,64,91,79,64,61,76,42,75,80,50,59,62,75,66,52,92,80,77,57,79,69,40,47,37,73,85,28,59,40,51,48,44,61,61,59,47,67,74,65,68,64,81,90,85,78,63,88,92,68,50,61,69,61,61,61,44,57,58,57,57,55,68,69,73,108

pLDDT: mean 84.53, std 14.47, range [36.94, 98.06]

Foldseek 3Di:
DVVVVVVVVVVVPDPDDDPQLQVQLQVLQVLDDPLQFFFKFQDDDWWKTKTKGFQVSCVSLVHDFAQAKKKWAPRHRPDRDRLVDLRSKIWIKTWHFWDDDPCNVVLVVLQVVLQVVCVPVPVDDSLDCVSDPPVNSRVSRMTMTMITTQWMKGWDFPDDPVDTHIDIDTDRTRPDDDNPDMITMGRGADPSVLCVQAPDGPPPPDPPPQDWFFPAFDDRDPPDDPSNRRPPSTHTDGLCVCVVVVDDDDDDPPPCRVVSVVRSVVVVVVD

Radius of gyration: 22.87 Å; Cα contacts (8 Å, |Δi|>4): 427; chains: 1; bounding box: 62×42×68 Å